Protein AF-A0A8T2IXP1-F1 (afdb_monomer)

InterPro domains:
  IPR024366 Alpha-ketoglutarate-dependent dioxygenase FTO, C-terminal [PF12934] (152-276)
  IPR024367 Alpha-ketoglutarate-dependent dioxygenase FTO, catalytic domain [PF12933] (38-78)
  IPR024367 Alpha-ketoglutarate-dependent dioxygenase FTO, catalytic domain [PF12933] (121-148)
  IPR024367 Alpha-ketoglutarate-dependent dioxygenase FTO, catalytic domain [SM01223] (24-149)
  IPR032868 Alpha-ketoglutarate-dependent dioxygenase FTO [PTHR31291] (121-276)
  IPR037151 Alpha-ketoglutarate-dependent dioxygenase AlkB-like superfamily [G3DSA:2.60.120.590] (25-81)
  IPR037151 Alpha-ketoglutarate-dependent dioxygenase AlkB-like superfamily [G3DSA:2.60.120.590] (82-121)
  IPR037151 Alpha-ketoglutarate-dependent dioxygenase AlkB-like superfamily [G3DSA:2.60.120.590] (122-153)
  IPR038413 FTO, C-terminal domain superfamily [G3DSA:1.20.58.1470] (154-277)

pLDDT: mean 79.35, std 16.88, range [26.7, 98.81]

Solvent-accessible surface area (backbone atoms only — not comparable to full-atom values): 17030 Å² total; per-residue (Å²): 130,83,82,78,69,57,96,60,53,67,58,50,53,49,51,51,51,52,50,48,64,75,47,60,94,58,76,85,86,82,85,47,91,86,37,93,89,45,80,83,78,81,75,80,89,73,58,66,71,58,54,54,52,52,52,53,51,52,52,50,41,53,77,64,64,56,54,41,60,44,84,42,76,57,99,87,42,80,44,76,48,70,29,32,33,80,47,80,60,76,81,93,79,95,54,100,86,54,58,38,34,34,43,34,36,45,48,46,54,86,83,44,97,77,78,80,78,82,87,75,88,60,33,76,85,80,93,30,51,72,84,84,83,81,65,87,58,69,44,76,51,76,49,74,34,71,68,86,46,90,79,68,37,73,69,48,52,50,51,49,51,51,63,40,48,70,39,55,39,72,39,90,88,75,74,48,77,46,66,76,65,85,49,58,70,60,50,36,50,30,49,49,44,47,45,44,51,45,61,74,41,51,48,54,52,58,74,64,48,74,61,56,62,74,76,46,65,75,60,55,63,58,51,51,54,50,50,56,55,46,54,54,43,55,50,49,54,50,51,53,53,51,54,43,60,76,35,66,90,43,61,68,66,40,50,56,48,47,70,50,43,48,64,50,52,52,50,47,51,54,50,57,52,62,77,69,110

Nearest PDB structures (foldseek):
  8it9-assembly1_A  TM=9.101E-01  e=5.754E-18  Homo sapiens
  7wcv-assembly1_A  TM=9.145E-01  e=8.075E-18  Homo sapiens
  7e8z-assembly1_A  TM=9.261E-01  e=1.993E-17  Homo sapiens
  4ie5-assembly1_A  TM=9.235E-01  e=2.109E-17  Homo sapiens
  3lfm-assembly1_A  TM=8.888E-01  e=1.503E-17  Homo sapiens

Radius of gyration: 25.1 Å; Cα contacts (8 Å, |Δi|>4): 247; chains: 1; bounding box: 60×50×65 Å

Secondary structure (DSSP, 8-state):
------TTHHHHHHHHHHHHHHHTTPPPP---TTSTT----PPP---HHHHHHHHHHHHHHHHTT--B--EEEETTEEEEPPPEEEEE-------TT---EEEEEEE-STT-S--------B-STTS-B------SS-EEEEEEE----TTSSHHHHHHHHHHHHTTEEE-TTT--EEES---HHHHHHHHHHHHHIIIIIIHHHHHTGGGGGGT-SHHHHHHHHHHHHHHHHHHHHHHHHHHHHHTTT-HHHHHHHHHHHHHHHHHHHHHHHHTT-

Structure (mmCIF, N/CA/C/O backbone):
data_AF-A0A8T2IXP1-F1
#
_entry.id   AF-A0A8T2IXP1-F1
#
loop_
_atom_site.group_PDB
_atom_site.id
_atom_site.type_symbol
_atom_site.label_atom_id
_atom_site.label_alt_id
_atom_site.label_comp_id
_atom_site.label_asym_id
_atom_site.label_entity_id
_atom_site.label_seq_id
_atom_site.pdbx_PDB_ins_code
_atom_site.Cartn_x
_atom_site.Cartn_y
_atom_site.Cartn_z
_atom_site.occupancy
_atom_site.B_iso_or_equiv
_atom_site.auth_seq_id
_atom_site.auth_comp_id
_atom_site.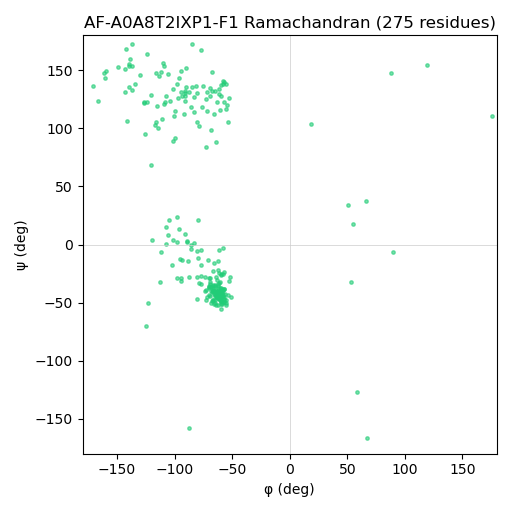auth_asym_id
_atom_site.auth_atom_id
_atom_site.pdbx_PDB_model_num
ATOM 1 N N . MET A 1 1 ? -10.984 13.789 2.009 1.00 36.44 1 MET A N 1
ATOM 2 C CA . MET A 1 1 ? -9.593 14.170 1.686 1.00 36.44 1 MET A CA 1
ATOM 3 C C . MET A 1 1 ? -9.585 15.617 1.223 1.00 36.44 1 MET A C 1
ATOM 5 O O . MET A 1 1 ? -10.083 15.898 0.141 1.00 36.44 1 MET A O 1
ATOM 9 N N . GLN A 1 2 ? -9.075 16.549 2.033 1.00 26.70 2 GLN A N 1
ATOM 10 C CA . GLN A 1 2 ? -8.612 17.824 1.481 1.00 26.70 2 GLN A CA 1
ATOM 11 C C . GLN A 1 2 ? -7.454 17.487 0.543 1.00 26.70 2 GLN A C 1
ATOM 13 O O . GLN A 1 2 ? -6.499 16.831 0.966 1.00 26.70 2 GLN A O 1
ATOM 18 N N . LYS A 1 3 ? -7.568 17.880 -0.729 1.00 37.81 3 LYS A N 1
ATOM 19 C CA . LYS A 1 3 ? -6.432 17.904 -1.648 1.00 37.81 3 LYS A CA 1
ATOM 20 C C . LYS A 1 3 ? -5.343 18.724 -0.963 1.00 37.81 3 LYS A C 1
ATOM 22 O O . LYS A 1 3 ? -5.454 19.943 -0.886 1.00 37.81 3 LYS A O 1
ATOM 27 N N . ARG A 1 4 ? -4.306 18.068 -0.448 1.00 34.62 4 ARG A N 1
ATOM 28 C CA . ARG A 1 4 ? -3.031 18.744 -0.237 1.00 34.62 4 ARG A CA 1
ATOM 29 C C . ARG A 1 4 ? -2.453 18.928 -1.632 1.00 34.62 4 ARG A C 1
ATOM 31 O O . ARG A 1 4 ? -1.736 18.060 -2.113 1.00 34.62 4 ARG A O 1
ATOM 38 N N . GLY A 1 5 ? -2.867 19.999 -2.312 1.00 35.66 5 GLY A N 1
ATOM 39 C CA . GLY A 1 5 ? -2.078 20.526 -3.417 1.00 35.66 5 GLY A CA 1
ATOM 40 C C . GLY A 1 5 ? -0.691 20.770 -2.846 1.00 35.66 5 GLY A C 1
ATOM 41 O O . GLY A 1 5 ? -0.558 21.445 -1.822 1.00 35.66 5 GLY A O 1
ATOM 42 N N . ALA A 1 6 ? 0.318 20.108 -3.404 1.00 37.94 6 ALA A N 1
ATOM 43 C CA . ALA A 1 6 ? 1.681 20.387 -3.000 1.00 37.94 6 ALA A CA 1
ATOM 44 C C . ALA A 1 6 ? 1.923 21.891 -3.243 1.00 37.94 6 ALA A C 1
ATOM 46 O O . ALA A 1 6 ? 1.487 22.391 -4.281 1.00 37.94 6 ALA A O 1
ATOM 47 N N . PRO A 1 7 ? 2.624 22.618 -2.355 1.00 41.19 7 PRO A N 1
ATOM 48 C CA . PRO A 1 7 ? 2.870 24.059 -2.505 1.00 41.19 7 PRO A CA 1
ATOM 49 C C . PRO A 1 7 ? 3.587 24.470 -3.808 1.00 41.19 7 PRO A C 1
ATOM 51 O O . PRO A 1 7 ? 3.802 25.653 -4.034 1.00 41.19 7 PRO A O 1
ATOM 54 N N . GLY A 1 8 ? 3.979 23.510 -4.654 1.00 47.38 8 GLY A N 1
ATOM 55 C CA . GLY A 1 8 ? 4.608 23.726 -5.955 1.00 47.38 8 GLY A CA 1
ATOM 56 C C . GLY A 1 8 ? 3.732 23.427 -7.178 1.00 47.38 8 GLY A C 1
ATOM 57 O O . GLY A 1 8 ? 4.237 23.566 -8.286 1.00 47.38 8 GLY A O 1
ATOM 58 N N . ASP A 1 9 ? 2.469 23.004 -7.032 1.00 53.22 9 ASP A N 1
ATOM 59 C CA . ASP A 1 9 ? 1.607 22.725 -8.200 1.00 53.22 9 ASP A CA 1
ATOM 60 C C . ASP A 1 9 ? 1.143 24.013 -8.899 1.00 53.22 9 ASP A C 1
ATOM 62 O O . ASP A 1 9 ? 1.171 24.088 -10.125 1.00 53.22 9 ASP A O 1
ATOM 66 N N . GLU A 1 10 ? 0.804 25.063 -8.145 1.00 57.22 10 GLU A N 1
ATOM 67 C CA . GLU A 1 10 ? 0.388 26.349 -8.730 1.00 57.22 10 GLU A CA 1
ATOM 68 C C . GLU A 1 10 ? 1.532 27.050 -9.476 1.00 57.22 10 GLU A C 1
ATOM 70 O O . GLU A 1 10 ? 1.319 27.622 -10.546 1.00 57.22 10 GLU A O 1
ATOM 75 N N . ASP A 1 11 ? 2.758 26.951 -8.953 1.00 60.62 11 ASP A N 1
ATOM 76 C CA . ASP A 1 11 ? 3.960 27.510 -9.580 1.00 60.62 11 ASP A CA 1
ATOM 77 C C . ASP A 1 11 ? 4.350 26.733 -10.852 1.00 60.62 11 ASP A C 1
ATOM 79 O O . ASP A 1 11 ? 4.721 27.322 -11.869 1.00 60.62 11 ASP A O 1
ATOM 83 N N . LYS A 1 12 ? 4.180 25.403 -10.851 1.00 59.78 12 LYS A N 1
ATOM 84 C CA . LYS A 1 12 ? 4.357 24.567 -12.050 1.00 59.78 12 LYS A CA 1
ATOM 85 C C . LYS A 1 12 ? 3.315 24.876 -13.122 1.00 59.78 12 LYS A C 1
ATOM 87 O O . LYS A 1 12 ? 3.671 25.004 -14.292 1.00 59.78 12 LYS A O 1
ATOM 92 N N . ASP A 1 13 ? 2.052 25.047 -12.741 1.00 65.19 13 ASP A N 1
ATOM 93 C CA . ASP A 1 13 ? 0.983 25.407 -13.675 1.00 65.19 13 ASP A CA 1
ATOM 94 C C . ASP A 1 13 ? 1.133 26.847 -14.202 1.00 65.19 13 ASP A C 1
ATOM 96 O O . ASP A 1 13 ? 0.793 27.130 -15.353 1.00 65.19 13 ASP A O 1
ATOM 100 N N . ALA A 1 14 ? 1.677 27.773 -13.407 1.00 69.88 14 ALA A N 1
ATOM 101 C CA . ALA A 1 14 ? 2.052 29.111 -13.866 1.00 69.88 14 ALA A CA 1
ATOM 102 C C . ALA A 1 14 ? 3.211 29.072 -14.877 1.00 69.88 14 ALA A C 1
ATOM 104 O O . ALA A 1 14 ? 3.090 29.648 -15.958 1.00 69.88 14 ALA A O 1
ATOM 105 N N . LYS A 1 15 ? 4.285 28.327 -14.581 1.00 66.62 15 LYS A N 1
ATOM 106 C CA . LYS A 1 15 ? 5.423 28.126 -15.499 1.00 66.62 15 LYS A CA 1
ATOM 107 C C . LYS A 1 15 ? 4.996 27.473 -16.808 1.00 66.62 15 LYS A C 1
ATOM 109 O O . LYS A 1 15 ? 5.382 27.942 -17.873 1.00 66.62 15 LYS A O 1
ATOM 114 N N . LYS A 1 16 ? 4.137 26.452 -16.741 1.00 67.56 16 LYS A N 1
ATOM 115 C CA . LYS A 1 16 ? 3.584 25.790 -17.926 1.00 67.56 16 LYS A CA 1
ATOM 116 C C . LYS A 1 16 ? 2.778 26.753 -18.797 1.00 67.56 16 LYS A C 1
ATOM 118 O O . LYS A 1 16 ? 2.947 26.747 -20.009 1.00 67.56 16 LYS A O 1
ATOM 123 N N . ARG A 1 17 ? 1.904 27.574 -18.203 1.00 70.88 17 ARG A N 1
ATOM 124 C CA . ARG A 1 17 ? 1.126 28.578 -18.952 1.00 70.88 17 ARG A CA 1
ATOM 125 C C . ARG A 1 17 ? 2.033 29.600 -19.633 1.00 70.88 17 ARG A C 1
ATOM 127 O O . ARG A 1 17 ? 1.854 29.840 -20.819 1.00 70.88 17 ARG A O 1
ATOM 134 N N . LYS A 1 18 ? 3.044 30.105 -18.921 1.00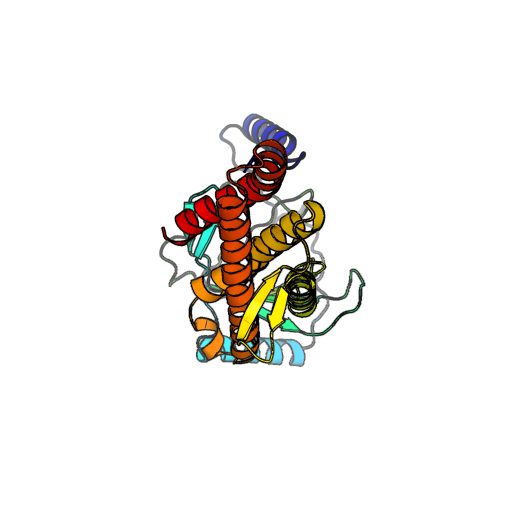 74.00 18 LYS A N 1
ATOM 135 C CA . LYS A 1 18 ? 4.028 31.041 -19.477 1.00 74.00 18 LYS A CA 1
ATOM 136 C C . LYS A 1 18 ? 4.797 30.435 -20.654 1.00 74.00 18 LYS A C 1
ATOM 138 O O . LYS A 1 18 ? 4.938 31.077 -21.683 1.00 74.00 18 LYS A O 1
ATOM 143 N N . LEU A 1 19 ? 5.231 29.179 -20.530 1.00 65.62 19 LEU A N 1
ATOM 144 C CA . LEU A 1 19 ? 5.916 28.464 -21.608 1.00 65.62 19 LEU A CA 1
ATOM 145 C C . LEU A 1 19 ? 5.008 28.288 -22.839 1.00 65.62 19 LEU A C 1
ATOM 147 O O . LEU A 1 19 ? 5.444 28.493 -23.964 1.00 65.62 19 LEU A O 1
ATOM 151 N N . LEU A 1 20 ? 3.732 27.944 -22.634 1.00 67.25 20 LEU A N 1
ATOM 152 C CA . LEU A 1 20 ? 2.756 27.818 -23.724 1.00 67.25 20 LEU A CA 1
ATOM 153 C C . LEU A 1 20 ? 2.473 29.163 -24.413 1.00 67.25 20 LEU A C 1
ATOM 155 O O . LEU A 1 20 ? 2.293 29.193 -25.626 1.00 67.25 20 LEU A O 1
ATOM 159 N N . GLU A 1 21 ? 2.463 30.265 -23.661 1.00 74.75 21 GLU A N 1
ATOM 160 C CA . GLU A 1 21 ? 2.359 31.622 -24.213 1.00 74.75 21 GLU A CA 1
ATOM 161 C C . GLU A 1 21 ? 3.611 32.016 -25.015 1.00 74.75 21 GLU A C 1
ATOM 163 O O . GLU A 1 21 ? 3.481 32.601 -26.087 1.00 74.75 21 GLU A O 1
ATOM 168 N N . GLU A 1 22 ? 4.808 31.663 -24.534 1.00 69.62 22 GLU A N 1
ATOM 169 C CA . GLU A 1 22 ? 6.088 31.940 -25.207 1.00 69.62 22 GLU A CA 1
ATOM 170 C C . GLU A 1 22 ? 6.283 31.106 -26.485 1.00 69.62 22 GLU A C 1
ATOM 172 O O . GLU A 1 22 ? 6.819 31.607 -27.473 1.00 69.62 22 GLU A O 1
ATOM 177 N N . ILE A 1 23 ? 5.827 29.849 -26.492 1.00 66.62 23 ILE A N 1
ATOM 178 C CA . ILE A 1 23 ? 5.922 28.944 -27.649 1.00 66.62 23 ILE A CA 1
ATOM 179 C C . ILE A 1 23 ? 4.833 29.248 -28.696 1.00 66.62 23 ILE A C 1
ATOM 181 O O . ILE A 1 23 ? 5.056 29.072 -29.898 1.00 66.62 23 ILE A O 1
ATOM 185 N N . GLY A 1 24 ? 3.647 29.694 -28.270 1.00 68.00 24 GLY A N 1
ATOM 186 C CA . GLY A 1 24 ? 2.501 29.904 -29.156 1.00 68.00 24 GLY A CA 1
ATOM 187 C C . GLY A 1 24 ? 2.104 28.618 -29.898 1.00 68.00 24 GLY A C 1
ATOM 188 O O . GLY A 1 24 ? 1.899 27.577 -29.281 1.00 68.00 24 GLY A O 1
ATOM 189 N N . ASN A 1 25 ? 2.016 28.682 -31.233 1.00 62.44 25 ASN A N 1
ATOM 190 C CA . ASN A 1 25 ? 1.782 27.515 -32.107 1.00 62.44 25 ASN A CA 1
ATOM 191 C C . ASN A 1 25 ? 3.088 26.846 -32.596 1.00 62.44 25 ASN A C 1
ATOM 193 O O . ASN A 1 25 ? 3.048 26.022 -33.509 1.00 62.44 25 ASN A O 1
ATOM 197 N N . GLY A 1 26 ? 4.249 27.245 -32.067 1.00 56.94 26 GLY A N 1
ATOM 198 C CA . GLY A 1 26 ? 5.544 26.668 -32.426 1.00 56.94 26 GLY A CA 1
ATOM 199 C C . GLY A 1 26 ? 5.794 25.300 -31.782 1.00 56.94 26 GLY A C 1
ATOM 200 O O . GLY A 1 26 ? 5.098 24.885 -30.858 1.00 56.94 26 GLY A O 1
ATOM 201 N N . HIS A 1 27 ? 6.826 24.599 -32.253 1.00 59.78 27 HIS A N 1
ATOM 202 C CA . HIS A 1 27 ? 7.360 23.412 -31.582 1.00 59.78 27 HIS A CA 1
ATOM 203 C C . HIS A 1 27 ? 8.561 23.800 -30.713 1.00 59.78 27 HIS A C 1
ATOM 205 O O . HIS A 1 27 ? 9.366 24.640 -31.116 1.00 59.78 27 HIS A O 1
ATOM 211 N N . LEU A 1 28 ? 8.713 23.162 -29.547 1.00 62.16 28 LEU A N 1
ATOM 212 C CA . LEU A 1 28 ? 9.968 23.235 -28.792 1.00 62.16 28 LEU A CA 1
ATOM 213 C C . LEU A 1 28 ? 11.104 22.690 -29.653 1.00 62.16 28 LEU A C 1
ATOM 215 O O . LEU A 1 28 ? 11.022 21.576 -30.176 1.00 62.16 28 LEU A O 1
ATOM 219 N N . GLN A 1 29 ? 12.166 23.478 -29.780 1.00 65.50 29 GLN A N 1
ATOM 220 C CA . GLN A 1 29 ? 13.384 23.044 -30.441 1.00 65.50 29 GLN A CA 1
ATOM 221 C C . GLN A 1 29 ? 14.069 21.985 -29.570 1.00 65.50 29 GLN A C 1
ATOM 223 O O . GLN A 1 29 ? 14.296 22.213 -28.383 1.00 65.50 29 GLN A O 1
ATOM 228 N N . TYR A 1 30 ? 14.389 20.828 -30.152 1.00 70.56 30 TYR A N 1
ATOM 229 C CA . TYR A 1 30 ? 15.190 1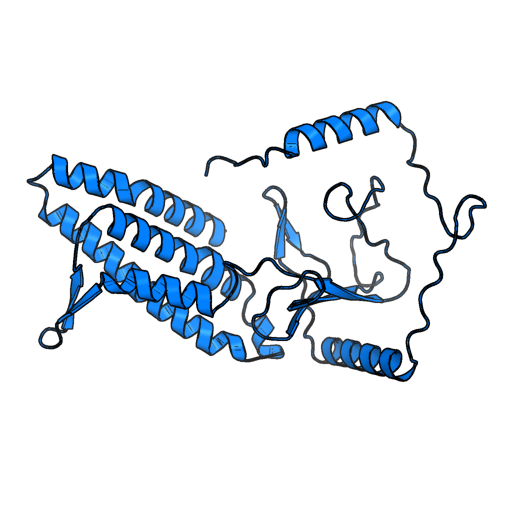9.801 -29.492 1.00 70.56 30 TYR A CA 1
ATOM 230 C C . TYR A 1 30 ? 16.601 19.794 -30.080 1.00 70.56 30 TYR A C 1
ATOM 232 O O . TYR A 1 30 ? 16.784 20.051 -31.269 1.00 70.56 30 TYR A O 1
ATOM 240 N N . PHE A 1 31 ? 17.583 19.476 -29.240 1.00 74.06 31 PHE A N 1
ATOM 241 C CA . PHE A 1 31 ? 18.975 19.293 -29.642 1.00 74.06 31 PHE A CA 1
ATOM 242 C C . PHE A 1 31 ? 19.374 17.829 -29.451 1.00 74.06 31 PHE A C 1
ATOM 244 O O . PHE A 1 31 ? 18.926 17.150 -28.526 1.00 74.06 31 PHE A O 1
ATOM 251 N N . SER A 1 32 ? 20.216 17.337 -30.341 1.00 76.81 32 SER A N 1
ATOM 252 C CA . SER A 1 32 ? 20.715 15.972 -30.421 1.00 76.81 32 SER A CA 1
ATOM 253 C C . SER A 1 32 ? 22.211 15.989 -30.718 1.00 76.81 32 SER A C 1
ATOM 255 O O . SER A 1 32 ? 22.762 17.021 -31.083 1.00 76.81 32 SER A O 1
ATOM 257 N N . SER A 1 33 ? 22.870 14.832 -30.674 1.00 75.94 33 SER A N 1
ATOM 258 C CA . SER A 1 33 ? 24.286 14.714 -31.058 1.00 75.94 33 SER A CA 1
ATOM 259 C C . SER A 1 33 ? 24.597 15.083 -32.516 1.00 75.94 33 SER A C 1
ATOM 261 O O . SER A 1 33 ? 25.760 15.081 -32.906 1.00 75.94 33 SER A O 1
ATOM 263 N N . LYS A 1 34 ? 23.581 15.381 -33.335 1.00 78.19 34 LYS A N 1
ATOM 264 C CA . LYS A 1 34 ? 23.741 15.890 -34.704 1.00 78.19 34 LYS A CA 1
ATOM 265 C C . LYS A 1 34 ? 23.838 17.415 -34.772 1.00 78.19 34 LYS A C 1
ATOM 267 O O . LYS A 1 34 ? 24.195 17.935 -35.823 1.00 78.19 34 LYS A O 1
ATOM 272 N N . ASP A 1 35 ? 23.493 18.113 -33.696 1.00 81.06 35 ASP A N 1
ATOM 273 C CA . ASP A 1 35 ? 23.465 19.568 -33.643 1.00 81.06 35 ASP A CA 1
ATOM 274 C C . ASP A 1 35 ? 24.820 20.102 -33.164 1.00 81.06 35 ASP A C 1
ATOM 276 O O . ASP A 1 35 ? 25.358 19.634 -32.163 1.00 81.06 35 ASP A O 1
ATOM 280 N N . GLU A 1 36 ? 25.374 21.102 -33.856 1.00 77.56 36 GLU A N 1
ATOM 281 C CA . GLU A 1 36 ? 26.709 21.657 -33.556 1.00 77.56 36 GLU A CA 1
ATOM 282 C C . GLU A 1 36 ? 26.826 22.231 -32.134 1.00 77.56 36 GLU A C 1
ATOM 284 O O . GLU A 1 36 ? 27.913 22.282 -31.563 1.00 77.56 36 GLU A O 1
ATOM 289 N N . SER A 1 37 ? 25.702 22.648 -31.548 1.00 77.81 37 SER A N 1
ATOM 290 C CA . SER A 1 37 ? 25.616 23.157 -30.178 1.00 77.81 37 SER A CA 1
ATOM 291 C C . SER A 1 37 ? 25.571 22.059 -29.106 1.00 77.81 37 SER A C 1
ATOM 293 O O . SER A 1 37 ? 25.588 22.379 -27.915 1.00 77.81 37 SER A O 1
ATOM 295 N N . PHE A 1 38 ? 25.499 20.779 -29.488 1.00 76.69 38 PHE A N 1
ATOM 296 C CA . PHE A 1 38 ? 25.395 19.662 -28.555 1.00 76.69 38 PHE A CA 1
ATOM 297 C C . PHE A 1 38 ? 26.775 19.112 -28.180 1.00 76.69 38 PHE A C 1
ATOM 299 O O . PHE A 1 38 ? 27.467 18.487 -28.982 1.00 76.69 38 PHE A O 1
ATOM 306 N N . TYR A 1 39 ? 27.165 19.293 -26.918 1.00 75.75 39 TYR A N 1
ATOM 307 C CA . TYR A 1 39 ? 28.391 18.710 -26.375 1.00 75.75 39 TYR A CA 1
ATOM 308 C C . TYR A 1 39 ? 28.140 17.279 -25.882 1.00 75.75 39 TYR A C 1
ATOM 310 O O . TYR A 1 39 ? 27.361 17.055 -24.954 1.00 75.75 39 TYR A O 1
ATOM 318 N N . GLU A 1 40 ? 28.821 16.299 -26.479 1.00 63.22 40 GLU A N 1
ATOM 319 C CA . GLU A 1 40 ? 28.701 14.892 -26.093 1.00 63.22 40 GLU A CA 1
ATOM 320 C C . GLU A 1 40 ? 29.369 14.627 -24.732 1.00 63.22 40 GLU A C 1
ATOM 322 O O . GLU A 1 40 ? 30.586 14.731 -24.562 1.00 63.22 40 GLU A O 1
ATOM 327 N N . LEU A 1 41 ? 28.565 14.254 -23.735 1.00 57.81 41 LEU A N 1
ATOM 328 C CA . LEU A 1 41 ? 29.061 13.706 -22.476 1.00 57.81 41 LEU A CA 1
ATOM 329 C C . LEU A 1 41 ? 29.430 12.235 -22.702 1.00 57.81 41 LEU A C 1
ATOM 331 O O . LEU A 1 41 ? 28.560 11.367 -22.743 1.00 57.81 41 LEU A O 1
ATOM 335 N N . ASN A 1 42 ? 30.727 11.958 -22.849 1.00 52.53 42 ASN A N 1
ATOM 336 C CA . ASN A 1 42 ? 31.242 10.601 -23.030 1.00 52.53 42 ASN A CA 1
ATOM 337 C C . ASN A 1 42 ? 30.791 9.670 -21.891 1.00 52.53 42 ASN A C 1
ATOM 339 O O . ASN A 1 42 ? 31.177 9.838 -20.729 1.00 52.53 42 ASN A O 1
ATOM 343 N N . ALA A 1 43 ? 30.003 8.650 -22.233 1.00 56.28 43 ALA A N 1
ATOM 344 C CA . ALA A 1 43 ? 29.659 7.577 -21.313 1.00 56.28 43 ALA A CA 1
ATOM 345 C C . ALA A 1 43 ? 30.924 6.780 -20.954 1.00 56.28 43 ALA A C 1
ATOM 347 O O . ALA A 1 43 ? 31.707 6.388 -21.821 1.00 56.28 43 ALA A O 1
ATOM 348 N N . LYS A 1 44 ? 31.135 6.527 -19.659 1.00 63.91 44 LYS A N 1
ATOM 349 C CA . LYS A 1 44 ? 32.231 5.671 -19.184 1.00 63.91 44 LYS A CA 1
ATOM 350 C C . LYS A 1 44 ? 32.083 4.269 -19.789 1.00 63.91 44 LYS A C 1
ATOM 352 O O . LYS A 1 44 ? 30.982 3.727 -19.810 1.00 63.91 44 LYS A O 1
ATOM 357 N N . HIS A 1 45 ? 33.191 3.682 -20.243 1.00 78.38 45 HIS A N 1
ATOM 358 C CA . HIS A 1 45 ? 33.213 2.330 -20.804 1.00 78.38 45 HIS A CA 1
ATOM 359 C C . HIS A 1 45 ? 32.742 1.309 -19.756 1.00 78.38 45 HIS A C 1
ATOM 361 O O . HIS A 1 45 ? 33.373 1.147 -18.709 1.00 78.38 45 HIS A O 1
ATOM 367 N N . ILE A 1 46 ? 31.615 0.647 -20.020 1.00 81.00 46 ILE A N 1
ATOM 368 C CA . ILE A 1 46 ? 31.091 -0.430 -19.177 1.00 81.00 46 ILE A CA 1
ATOM 369 C C . ILE A 1 46 ? 31.732 -1.745 -19.648 1.00 81.00 46 ILE A C 1
ATOM 371 O O . ILE A 1 46 ? 31.720 -2.021 -20.847 1.00 81.00 46 ILE A O 1
ATOM 375 N N . PRO A 1 47 ? 32.271 -2.579 -18.740 1.00 88.88 47 PRO A N 1
ATOM 376 C CA . PRO A 1 47 ? 32.863 -3.859 -19.113 1.00 88.88 47 PRO A CA 1
ATOM 377 C C . PRO A 1 47 ? 31.887 -4.795 -19.847 1.00 88.88 47 PRO A C 1
ATOM 379 O O . PRO A 1 47 ? 30.736 -4.966 -19.438 1.00 88.88 47 PRO A O 1
ATOM 382 N N . GLU A 1 48 ? 32.372 -5.467 -20.893 1.00 88.44 48 GLU A N 1
ATOM 383 C CA . GLU A 1 48 ? 31.575 -6.357 -21.756 1.00 88.44 48 GLU A CA 1
ATOM 384 C C . GLU A 1 48 ? 30.880 -7.489 -20.979 1.00 88.44 48 GLU A C 1
ATOM 386 O O . GLU A 1 48 ? 29.721 -7.824 -21.222 1.00 88.44 48 GLU A O 1
ATOM 391 N N . ASN A 1 49 ? 31.550 -8.051 -19.972 1.00 89.50 49 ASN A N 1
ATOM 392 C CA . ASN A 1 49 ? 30.968 -9.093 -19.125 1.00 89.50 49 ASN A CA 1
ATOM 393 C C . ASN A 1 49 ? 29.736 -8.597 -18.344 1.00 89.50 49 ASN A C 1
ATOM 395 O O . ASN A 1 49 ? 28.784 -9.356 -18.152 1.00 89.50 49 ASN A O 1
ATOM 399 N N . VAL A 1 50 ? 29.736 -7.332 -17.910 1.00 86.31 50 VAL A N 1
ATOM 400 C CA . VAL A 1 50 ? 28.598 -6.707 -17.220 1.00 86.31 50 VAL A CA 1
ATOM 401 C C . VAL A 1 50 ? 27.451 -6.492 -18.202 1.00 86.31 50 VAL A C 1
ATOM 403 O O . VAL A 1 50 ? 26.313 -6.840 -17.882 1.00 86.31 50 VAL A O 1
ATOM 406 N N . HIS A 1 51 ? 27.747 -6.011 -19.414 1.00 85.81 51 HIS A N 1
ATOM 407 C CA . HIS A 1 51 ? 26.760 -5.876 -20.488 1.00 85.81 51 HIS A CA 1
ATOM 408 C C . HIS A 1 51 ? 26.058 -7.202 -20.799 1.00 85.81 51 HIS A C 1
ATOM 410 O O . HIS A 1 51 ? 24.827 -7.278 -20.749 1.00 85.81 51 HIS A O 1
ATOM 416 N N . GLN A 1 52 ? 26.827 -8.263 -21.046 1.00 88.88 52 GLN A N 1
ATOM 417 C CA . GLN A 1 52 ? 26.284 -9.582 -21.375 1.00 88.88 52 GLN A CA 1
ATOM 418 C C . GLN A 1 52 ? 25.479 -10.184 -20.221 1.00 88.88 52 GLN A C 1
ATOM 420 O O . GLN A 1 52 ? 24.424 -10.782 -20.442 1.00 88.88 52 GLN A O 1
ATOM 425 N N . SER A 1 53 ? 25.958 -10.032 -18.984 1.00 89.25 53 SER A N 1
ATOM 426 C CA . SER A 1 53 ? 25.257 -10.526 -17.796 1.00 89.25 53 SER A CA 1
ATOM 427 C C . SER A 1 53 ? 23.900 -9.838 -17.617 1.00 89.25 53 SER A C 1
ATOM 429 O O . SER A 1 53 ? 22.879 -10.510 -17.449 1.00 89.25 53 SER A O 1
ATOM 431 N N . ALA A 1 54 ? 23.858 -8.508 -17.745 1.00 86.44 54 ALA A N 1
ATOM 432 C CA . ALA A 1 54 ? 22.623 -7.737 -17.636 1.00 86.44 54 ALA A CA 1
ATOM 433 C C . ALA A 1 54 ? 21.612 -8.101 -18.737 1.00 86.44 54 ALA A C 1
ATOM 435 O O . ALA A 1 54 ? 20.442 -8.342 -18.442 1.00 86.44 54 ALA A O 1
ATOM 436 N N . GLN A 1 55 ? 22.058 -8.215 -19.993 1.00 89.19 55 GLN A N 1
ATOM 437 C CA . GLN A 1 55 ? 21.197 -8.621 -21.112 1.00 89.19 55 GLN A CA 1
ATOM 438 C C . GLN A 1 55 ? 20.589 -10.013 -20.899 1.00 89.19 55 GLN A C 1
ATOM 440 O O . GLN A 1 55 ? 19.383 -10.192 -21.068 1.00 89.19 55 GLN A O 1
ATOM 445 N N . LYS A 1 56 ? 21.397 -10.989 -20.461 1.00 91.44 56 LYS A N 1
ATOM 446 C CA . LYS A 1 56 ? 20.914 -12.340 -20.135 1.00 91.44 56 LYS A CA 1
ATOM 447 C C . LYS A 1 56 ? 19.883 -12.320 -19.007 1.00 91.44 56 LYS A C 1
ATOM 449 O O . LYS A 1 56 ? 18.882 -13.030 -19.089 1.00 91.44 56 LYS A O 1
ATOM 454 N N . ALA A 1 57 ? 20.093 -11.499 -17.978 1.00 87.38 57 ALA A N 1
ATOM 455 C CA . ALA A 1 57 ? 19.138 -11.350 -16.885 1.00 87.38 57 ALA A CA 1
ATOM 456 C C . ALA A 1 57 ? 17.798 -10.761 -17.364 1.00 87.38 57 ALA A C 1
ATOM 458 O O . ALA A 1 57 ? 16.748 -11.296 -17.009 1.00 87.38 57 ALA A O 1
ATOM 459 N N . PHE A 1 58 ? 17.818 -9.721 -18.208 1.00 89.19 58 PHE A N 1
ATOM 460 C CA . PHE A 1 58 ? 16.596 -9.146 -18.785 1.00 89.19 58 PHE A CA 1
ATOM 461 C C . PHE A 1 58 ? 15.811 -10.158 -19.617 1.00 89.19 58 PHE A C 1
ATOM 463 O O . PHE A 1 58 ? 14.608 -10.313 -19.411 1.00 89.19 58 PHE A O 1
ATOM 470 N N . LEU A 1 59 ? 16.491 -10.887 -20.506 1.00 90.94 59 LEU A N 1
ATOM 471 C CA . LEU A 1 59 ? 15.855 -11.920 -21.324 1.00 90.94 59 LEU A CA 1
ATOM 472 C C . LEU A 1 59 ? 15.274 -13.040 -20.462 1.00 90.94 59 LEU A C 1
ATOM 474 O O . LEU A 1 59 ? 14.157 -13.482 -20.708 1.00 90.94 59 LEU A O 1
ATOM 478 N N . SER A 1 60 ? 15.983 -13.460 -19.413 1.00 89.62 60 SER A N 1
ATOM 479 C CA . SER A 1 60 ? 15.461 -14.454 -18.475 1.00 89.62 60 SER A CA 1
ATOM 480 C C . SER A 1 60 ? 14.172 -13.972 -17.801 1.00 89.62 60 SER A C 1
ATOM 482 O O . SER A 1 60 ? 13.172 -14.687 -17.824 1.00 89.62 60 SER A O 1
ATOM 484 N N . LEU A 1 61 ? 14.143 -12.743 -17.270 1.00 86.81 61 LEU A N 1
ATOM 485 C CA . LEU A 1 61 ? 12.933 -12.164 -16.665 1.00 86.81 61 LEU A CA 1
ATOM 486 C C . LEU A 1 61 ? 11.770 -12.079 -17.661 1.00 86.81 61 LEU A C 1
ATOM 488 O O . LEU A 1 61 ? 10.627 -12.366 -17.302 1.00 86.81 61 LEU A O 1
ATOM 492 N N . PHE A 1 62 ? 12.060 -11.712 -18.909 1.00 88.00 62 PHE A N 1
ATOM 493 C CA . PHE A 1 62 ? 11.073 -11.653 -19.980 1.00 88.00 62 PHE A CA 1
ATOM 494 C C . PHE A 1 62 ? 10.507 -13.036 -20.320 1.00 88.00 62 PHE A C 1
ATOM 496 O O . PHE A 1 62 ? 9.292 -13.218 -20.291 1.00 88.00 62 PHE A O 1
ATOM 503 N N . HIS A 1 63 ? 11.364 -14.035 -20.549 1.00 89.62 63 HIS A N 1
ATOM 504 C CA . HIS A 1 63 ? 10.941 -15.398 -20.886 1.00 89.62 63 HIS A CA 1
ATOM 505 C C . HIS A 1 63 ? 10.148 -16.083 -19.766 1.00 89.62 63 HIS A C 1
ATOM 507 O O . HIS A 1 63 ? 9.253 -16.873 -20.052 1.00 89.62 63 HIS A O 1
ATOM 513 N N . HIS A 1 64 ? 10.422 -15.752 -18.501 1.00 87.62 64 HIS A N 1
ATOM 514 C CA . HIS A 1 64 ? 9.645 -16.247 -17.359 1.00 87.62 64 HIS A CA 1
ATOM 515 C C . HIS A 1 64 ? 8.361 -15.435 -17.096 1.00 87.62 64 HIS A C 1
ATOM 517 O O . HIS A 1 64 ? 7.617 -15.740 -16.164 1.00 87.62 64 HIS A O 1
ATOM 523 N N . GLY A 1 65 ? 8.069 -14.410 -17.907 1.00 85.81 65 GLY A N 1
ATOM 524 C CA . GLY A 1 65 ? 6.851 -13.609 -17.793 1.00 85.81 65 GLY A CA 1
ATOM 525 C C . GLY A 1 65 ? 6.778 -12.791 -16.502 1.00 85.81 65 GLY A C 1
ATOM 526 O O . GLY A 1 65 ? 5.700 -12.673 -15.918 1.00 85.81 65 GLY A O 1
ATOM 527 N N . CYS A 1 66 ? 7.919 -12.264 -16.045 1.00 85.94 66 CYS A N 1
ATOM 528 C CA . CYS A 1 66 ? 8.042 -11.485 -14.808 1.00 85.94 66 CYS A CA 1
ATOM 529 C C . CYS A 1 66 ? 7.824 -9.971 -14.980 1.00 85.94 66 CYS A C 1
ATOM 531 O O . CYS A 1 66 ? 7.954 -9.234 -14.007 1.00 85.94 66 CYS A O 1
ATOM 533 N N . LEU A 1 67 ? 7.506 -9.502 -16.190 1.00 84.06 67 LEU A N 1
ATOM 534 C CA . LEU A 1 67 ? 7.264 -8.091 -16.515 1.00 84.06 67 LEU A CA 1
ATOM 535 C C . LEU A 1 67 ? 5.767 -7.881 -16.759 1.00 84.06 67 LEU A C 1
ATOM 537 O O . LEU A 1 67 ? 5.169 -8.596 -17.563 1.00 84.06 67 LEU A O 1
ATOM 541 N N . PHE A 1 68 ? 5.160 -6.904 -16.083 1.00 82.81 68 PHE A N 1
ATOM 542 C CA . PHE A 1 68 ? 3.710 -6.690 -16.100 1.00 82.81 68 PHE A CA 1
ATOM 543 C C . PHE A 1 68 ? 3.370 -5.236 -16.404 1.00 82.81 68 PHE A C 1
ATOM 545 O O . PHE A 1 68 ? 4.072 -4.331 -15.966 1.00 82.81 68 PHE A O 1
ATOM 552 N N . ARG A 1 69 ? 2.265 -4.997 -17.115 1.00 80.56 69 ARG A N 1
ATOM 553 C CA . ARG A 1 69 ? 1.675 -3.655 -17.193 1.00 80.56 69 ARG A CA 1
ATOM 554 C C . ARG A 1 69 ? 1.030 -3.332 -15.847 1.00 80.56 69 ARG A C 1
ATOM 556 O O . ARG A 1 69 ? 0.312 -4.164 -15.290 1.00 80.56 69 ARG A O 1
ATOM 563 N N . ASP A 1 70 ? 1.314 -2.156 -15.306 1.00 80.75 70 ASP A N 1
ATOM 564 C CA . ASP A 1 70 ? 0.723 -1.697 -14.052 1.00 80.75 70 ASP A CA 1
ATOM 565 C C . ASP A 1 70 ? -0.556 -0.926 -14.334 1.00 80.75 70 ASP A C 1
ATOM 567 O O . ASP A 1 70 ? -0.566 0.008 -15.134 1.00 80.75 70 ASP A O 1
ATOM 571 N N . LEU A 1 71 ? -1.633 -1.279 -13.637 1.00 77.25 71 LEU A N 1
ATOM 572 C CA . LEU A 1 71 ? -2.844 -0.473 -13.631 1.00 77.25 71 LEU A CA 1
ATOM 573 C C . LEU A 1 71 ? -2.647 0.680 -12.642 1.00 77.25 71 LEU A C 1
ATOM 575 O O . LEU A 1 71 ? -2.650 0.485 -11.427 1.00 77.25 71 LEU A O 1
ATOM 579 N N . VAL A 1 72 ? -2.441 1.881 -13.174 1.00 79.94 72 VAL A N 1
ATOM 580 C CA . VAL A 1 72 ? -2.133 3.095 -12.413 1.00 79.94 72 VAL A CA 1
ATOM 581 C C . VAL A 1 72 ? -3.295 4.080 -12.449 1.00 79.94 72 VAL A C 1
ATOM 583 O O . VAL A 1 72 ? -4.116 4.077 -13.367 1.00 79.94 72 VAL A O 1
ATOM 586 N N . ARG A 1 73 ? -3.357 4.964 -11.450 1.00 74.50 73 ARG A N 1
ATOM 587 C CA . ARG A 1 73 ? -4.310 6.077 -11.416 1.00 74.50 73 ARG A CA 1
ATOM 588 C C . ARG A 1 73 ? -3.573 7.393 -11.631 1.00 74.50 73 ARG A C 1
ATOM 590 O O . ARG A 1 73 ? -2.714 7.758 -10.835 1.00 74.50 73 ARG A O 1
ATOM 597 N N . LEU A 1 74 ? -3.938 8.132 -12.675 1.00 69.06 74 LEU A N 1
ATOM 598 C CA . LEU A 1 74 ? -3.394 9.461 -12.959 1.00 69.06 74 LEU A CA 1
ATOM 599 C C . LEU A 1 74 ? -4.541 10.459 -13.114 1.00 69.06 74 LEU A C 1
ATOM 601 O O . LEU A 1 74 ? -5.434 10.281 -13.936 1.00 69.06 74 LEU A O 1
ATOM 605 N N . LYS A 1 75 ? -4.535 11.508 -12.280 1.00 66.19 75 LYS A N 1
ATOM 606 C CA . LYS A 1 75 ? -5.582 12.551 -12.237 1.00 66.19 75 LYS A CA 1
ATOM 607 C C . LYS A 1 75 ? -7.020 12.002 -12.132 1.00 66.19 75 LYS A C 1
ATOM 609 O O . LYS A 1 75 ? -7.947 12.601 -12.663 1.00 66.19 75 LYS A O 1
ATOM 614 N N . GLY A 1 76 ? -7.200 10.876 -11.437 1.00 68.25 76 GLY A N 1
ATOM 615 C CA . GLY A 1 76 ? -8.503 10.223 -11.247 1.00 68.25 76 GLY A CA 1
ATOM 616 C C . GLY A 1 76 ? -8.882 9.199 -12.322 1.00 68.25 76 GLY A C 1
ATOM 617 O O . GLY A 1 76 ? -9.863 8.488 -12.138 1.00 68.25 76 GLY A O 1
ATOM 618 N N . TYR A 1 77 ? -8.095 9.062 -13.392 1.00 66.19 77 TYR A N 1
ATOM 619 C CA . TYR A 1 77 ? -8.330 8.084 -14.456 1.00 66.19 77 TYR A CA 1
ATOM 620 C C . TYR A 1 77 ? -7.469 6.837 -14.261 1.00 66.19 77 TYR A C 1
ATOM 622 O O . TYR A 1 77 ? -6.290 6.945 -13.918 1.00 66.19 77 TYR A O 1
ATOM 630 N N . LYS A 1 78 ? -8.057 5.658 -14.493 1.00 68.69 78 LYS A N 1
ATOM 631 C CA . LYS A 1 78 ? -7.343 4.374 -14.533 1.00 68.69 78 LYS A CA 1
ATOM 632 C C . LYS A 1 78 ? -6.682 4.203 -15.899 1.00 68.69 78 LYS A C 1
ATOM 634 O O . LYS A 1 78 ? -7.344 4.393 -16.915 1.00 68.69 78 LYS A O 1
ATOM 639 N N . MET A 1 79 ? -5.400 3.858 -15.918 1.00 68.19 79 MET A N 1
ATOM 640 C CA . MET A 1 79 ? -4.625 3.649 -17.144 1.00 68.19 79 MET A CA 1
ATOM 641 C C . MET A 1 79 ? -3.646 2.490 -16.963 1.00 68.19 79 MET A C 1
ATOM 643 O O . MET A 1 79 ? -3.166 2.261 -15.856 1.00 68.19 79 MET A O 1
ATOM 647 N N . GLU A 1 80 ? -3.316 1.786 -18.042 1.00 70.50 80 GLU A N 1
ATOM 648 C CA . GLU A 1 80 ? -2.260 0.771 -18.032 1.00 70.50 80 GLU A CA 1
ATOM 649 C C . GLU A 1 80 ? -0.903 1.385 -18.392 1.00 70.50 80 GLU A C 1
ATOM 651 O O . GLU A 1 80 ? -0.788 2.187 -19.321 1.00 70.50 80 GLU A O 1
ATOM 656 N N . SER A 1 81 ? 0.136 1.013 -17.646 1.00 72.12 81 SER A N 1
ATOM 657 C CA . SER A 1 81 ? 1.516 1.409 -17.912 1.00 72.12 81 SER A CA 1
ATOM 658 C C . SER A 1 81 ? 2.197 0.482 -18.931 1.00 72.12 81 SER A C 1
ATOM 660 O O . SER A 1 81 ? 1.676 -0.562 -19.327 1.00 72.12 81 SER A O 1
ATOM 662 N N . LYS A 1 82 ? 3.412 0.860 -19.345 1.00 66.75 82 LYS A N 1
ATOM 663 C CA . LYS A 1 82 ? 4.324 -0.026 -20.086 1.00 66.75 82 LYS A CA 1
ATOM 664 C C . LYS A 1 82 ? 4.787 -1.172 -19.166 1.00 66.75 82 LYS A C 1
ATOM 666 O O . LYS A 1 82 ? 4.936 -0.926 -17.969 1.00 66.75 82 LYS A O 1
ATOM 671 N N . PRO A 1 83 ? 5.061 -2.383 -19.690 1.00 66.69 83 PRO A N 1
ATOM 672 C CA . PRO A 1 83 ? 5.515 -3.499 -18.867 1.00 66.69 83 PRO A CA 1
ATOM 673 C C . PRO A 1 83 ? 6.736 -3.156 -18.006 1.00 66.69 83 PRO A C 1
ATOM 675 O O . PRO A 1 83 ? 7.773 -2.721 -18.515 1.00 66.69 83 PRO A O 1
ATOM 678 N N . SER A 1 84 ? 6.620 -3.382 -16.700 1.00 66.50 84 SER A N 1
ATOM 679 C CA . SER A 1 84 ? 7.680 -3.143 -15.731 1.00 66.50 84 SER A CA 1
ATOM 680 C C . SER A 1 84 ? 7.763 -4.262 -14.684 1.00 66.50 84 SER A C 1
ATOM 682 O O . SER A 1 84 ? 6.833 -5.053 -14.505 1.00 66.50 84 SER A O 1
ATOM 684 N N . ALA A 1 85 ? 8.912 -4.375 -14.025 1.00 62.12 85 ALA A N 1
ATOM 685 C CA . ALA A 1 85 ? 9.115 -5.215 -12.854 1.00 62.12 85 ALA A CA 1
ATOM 686 C C . ALA A 1 85 ? 9.978 -4.470 -11.839 1.00 62.12 85 ALA A C 1
ATOM 688 O O . ALA A 1 85 ? 11.007 -3.889 -12.190 1.00 62.12 85 ALA A O 1
ATO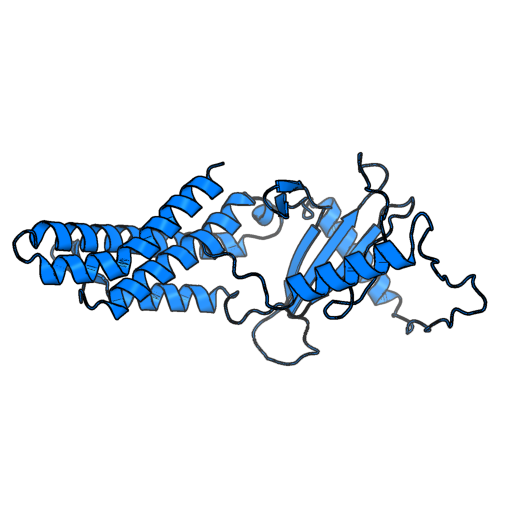M 689 N N . LEU A 1 86 ? 9.583 -4.524 -10.570 1.00 58.12 86 LEU A N 1
ATOM 690 C CA . LEU A 1 86 ? 10.390 -4.010 -9.473 1.00 58.12 86 LEU A CA 1
ATOM 691 C C . LEU A 1 86 ? 11.243 -5.144 -8.897 1.00 58.12 86 LEU A C 1
ATOM 693 O O . LEU A 1 86 ? 10.721 -6.199 -8.535 1.00 58.12 86 LEU A O 1
ATOM 697 N N . LYS A 1 87 ? 12.551 -4.915 -8.793 1.00 53.38 87 LYS A N 1
ATOM 698 C CA . LYS A 1 87 ? 13.488 -5.790 -8.092 1.00 53.38 87 LYS A CA 1
ATOM 699 C C . LYS A 1 87 ? 14.050 -5.027 -6.892 1.00 53.38 87 LYS A C 1
ATOM 701 O O . LYS A 1 87 ? 14.643 -3.963 -7.055 1.00 53.38 87 LYS A O 1
ATOM 706 N N . ASP A 1 88 ? 13.819 -5.555 -5.697 1.00 49.84 88 ASP A N 1
ATOM 707 C CA . ASP A 1 88 ? 14.358 -5.029 -4.441 1.00 49.84 88 ASP A CA 1
ATOM 708 C C . ASP A 1 88 ? 15.700 -5.726 -4.155 1.00 49.84 88 ASP A C 1
ATOM 710 O O . ASP A 1 88 ? 15.766 -6.960 -4.128 1.00 49.84 88 ASP A O 1
ATOM 714 N N . GLU A 1 89 ? 16.778 -4.955 -3.993 1.00 45.19 89 GLU A N 1
ATOM 715 C CA . GLU A 1 89 ? 18.082 -5.473 -3.576 1.00 45.19 89 GLU A CA 1
ATOM 716 C C . GLU A 1 89 ? 18.598 -4.714 -2.336 1.00 45.19 89 GLU A C 1
ATOM 718 O O . GLU A 1 89 ? 19.321 -3.731 -2.437 1.00 45.19 89 GLU A O 1
ATOM 723 N N . LYS A 1 90 ? 18.322 -5.317 -1.167 1.00 43.94 90 LYS A N 1
ATOM 724 C CA . LYS A 1 90 ? 19.024 -5.247 0.139 1.00 43.94 90 LYS A CA 1
ATOM 725 C C . LYS A 1 90 ? 18.668 -4.156 1.172 1.00 43.94 90 LYS A C 1
ATOM 727 O O . LYS A 1 90 ? 18.322 -3.020 0.894 1.00 43.94 90 LYS A O 1
ATOM 732 N N . LYS A 1 91 ? 18.827 -4.632 2.423 1.00 44.38 91 LYS A N 1
ATOM 733 C CA . LYS A 1 91 ? 18.549 -4.074 3.759 1.00 44.38 91 LYS A CA 1
ATOM 734 C C . LYS A 1 91 ? 19.217 -2.724 4.051 1.00 44.38 91 LYS A C 1
ATOM 736 O O . LYS A 1 91 ? 20.414 -2.589 3.824 1.00 44.38 91 LYS A O 1
ATOM 741 N N . ASP A 1 92 ? 18.427 -1.847 4.682 1.00 42.47 92 ASP A N 1
ATOM 742 C CA . ASP A 1 92 ? 18.773 -0.782 5.641 1.00 42.47 92 ASP A CA 1
ATOM 743 C C . ASP A 1 92 ? 20.250 -0.341 5.660 1.00 42.47 92 ASP A C 1
ATOM 745 O O . ASP A 1 92 ? 21.051 -1.026 6.286 1.00 42.47 92 ASP A O 1
ATOM 749 N N . ILE A 1 93 ? 20.576 0.819 5.062 1.00 35.56 93 ILE A N 1
ATOM 750 C CA . ILE A 1 93 ? 21.572 1.828 5.508 1.00 35.56 93 ILE A CA 1
ATOM 751 C C . ILE A 1 93 ? 21.423 3.095 4.628 1.00 35.56 93 ILE A C 1
ATOM 753 O O . ILE A 1 93 ? 21.273 3.014 3.413 1.00 35.56 93 ILE A O 1
ATOM 757 N N . CYS A 1 94 ? 21.455 4.271 5.261 1.00 38.53 94 CYS A N 1
ATOM 758 C CA . CYS A 1 94 ? 21.227 5.596 4.674 1.00 38.53 94 CYS A CA 1
ATOM 759 C C . CYS A 1 94 ? 22.497 6.175 4.010 1.00 38.53 94 CYS A C 1
ATOM 761 O O . CYS A 1 94 ? 23.461 6.486 4.708 1.00 38.53 94 CYS A O 1
ATOM 763 N N . CYS A 1 95 ? 22.497 6.342 2.681 1.00 36.56 95 CYS A N 1
ATOM 764 C CA . CYS A 1 95 ? 23.395 7.232 1.926 1.00 36.56 95 CYS A CA 1
ATOM 765 C C . CYS A 1 95 ? 22.782 7.528 0.540 1.00 36.56 95 CYS A C 1
ATOM 767 O O . CYS A 1 95 ? 22.185 6.634 -0.057 1.00 36.56 95 CYS A O 1
ATOM 769 N N . MET A 1 96 ? 22.939 8.752 0.016 1.00 42.53 96 MET A N 1
ATOM 770 C CA . MET A 1 96 ? 22.369 9.196 -1.274 1.00 42.53 96 MET A CA 1
ATOM 771 C C . MET A 1 96 ? 22.869 8.418 -2.511 1.00 42.53 96 MET A C 1
ATOM 773 O O . MET A 1 96 ? 22.217 8.483 -3.548 1.00 42.53 96 MET A O 1
ATOM 777 N N . ASP A 1 97 ? 23.949 7.639 -2.397 1.00 48.56 97 ASP A N 1
ATOM 778 C CA . ASP A 1 97 ? 24.511 6.830 -3.494 1.00 48.56 97 ASP A CA 1
ATOM 779 C C . ASP A 1 97 ? 24.141 5.331 -3.424 1.00 48.56 97 ASP A C 1
ATOM 781 O O . ASP A 1 97 ? 24.615 4.525 -4.228 1.00 48.56 97 ASP A O 1
ATOM 785 N N . LEU A 1 98 ? 23.302 4.921 -2.464 1.00 61.75 98 LEU A N 1
ATOM 786 C CA . LEU A 1 98 ? 22.904 3.522 -2.273 1.00 61.75 98 LEU A CA 1
ATOM 787 C C . LEU A 1 98 ? 21.508 3.271 -2.844 1.00 61.75 98 LEU A C 1
ATOM 789 O O . LEU A 1 98 ? 20.498 3.388 -2.150 1.00 61.75 98 LEU A O 1
ATOM 793 N N . TYR A 1 99 ? 21.451 2.904 -4.123 1.00 70.75 99 TYR A N 1
ATOM 794 C CA . TYR A 1 99 ? 20.215 2.442 -4.749 1.00 70.75 99 TYR A CA 1
ATOM 795 C C . TYR A 1 99 ? 19.646 1.231 -3.995 1.00 70.75 99 TYR A C 1
ATOM 797 O O . TYR A 1 99 ? 20.326 0.215 -3.870 1.00 70.75 99 TYR A O 1
ATOM 805 N N . ASN A 1 100 ? 18.404 1.337 -3.516 1.00 70.00 100 ASN A N 1
ATOM 806 C CA . ASN A 1 100 ? 17.722 0.282 -2.755 1.00 70.00 100 ASN A CA 1
ATOM 807 C C . ASN A 1 100 ? 16.698 -0.492 -3.599 1.00 70.00 100 ASN A C 1
ATOM 809 O O . ASN A 1 100 ? 16.328 -1.609 -3.253 1.00 70.00 100 ASN A O 1
ATOM 813 N N . VAL A 1 101 ? 16.269 0.063 -4.738 1.00 75.06 101 VAL A N 1
ATOM 814 C CA . VAL A 1 101 ? 15.371 -0.621 -5.674 1.00 75.06 101 VAL A CA 1
ATOM 815 C C . VAL A 1 101 ? 15.763 -0.373 -7.124 1.00 75.06 101 VAL A C 1
ATOM 817 O O . VAL A 1 101 ? 16.332 0.661 -7.490 1.00 75.06 101 VAL A O 1
ATOM 820 N N . GLN A 1 102 ? 15.394 -1.326 -7.972 1.00 79.75 102 GLN A N 1
ATOM 821 C CA . GLN A 1 102 ? 15.568 -1.266 -9.412 1.00 79.75 102 GLN A CA 1
ATOM 822 C C . GLN A 1 102 ? 14.213 -1.471 -10.093 1.00 79.75 102 GLN A C 1
ATOM 824 O O . GLN A 1 102 ? 13.557 -2.492 -9.891 1.00 79.75 102 GLN A O 1
ATOM 829 N N . LEU A 1 103 ? 13.794 -0.510 -10.918 1.00 81.06 103 LEU A N 1
ATOM 830 C CA . LEU A 1 103 ? 12.623 -0.658 -11.780 1.00 81.06 103 LEU A CA 1
ATOM 831 C C . LEU A 1 103 ? 13.087 -0.998 -13.197 1.00 81.06 103 LEU A C 1
ATOM 833 O O . LEU A 1 103 ? 13.697 -0.165 -13.878 1.00 81.06 103 LEU A O 1
ATOM 837 N N . ILE A 1 104 ? 12.806 -2.231 -13.607 1.00 84.81 104 ILE A N 1
ATOM 838 C CA . ILE A 1 104 ? 13.114 -2.786 -14.922 1.00 84.81 104 ILE A CA 1
ATOM 839 C C . ILE A 1 104 ? 11.917 -2.533 -15.831 1.00 84.81 104 ILE A C 1
ATOM 841 O O . ILE A 1 104 ? 10.802 -2.897 -15.479 1.00 84.81 104 ILE A O 1
ATOM 845 N N . ASN A 1 105 ? 12.140 -1.940 -17.001 1.00 86.25 105 ASN A N 1
ATOM 846 C CA . ASN A 1 105 ? 11.096 -1.691 -17.992 1.00 86.25 105 ASN A CA 1
ATOM 847 C C . ASN A 1 105 ? 11.385 -2.472 -19.268 1.00 86.25 105 ASN A C 1
ATOM 849 O O . ASN A 1 105 ? 12.545 -2.624 -19.658 1.00 86.25 105 ASN A O 1
ATOM 853 N N . TYR A 1 106 ? 10.324 -2.893 -19.942 1.00 87.25 106 TYR A N 1
ATOM 854 C CA . TYR A 1 106 ? 10.374 -3.453 -21.282 1.00 87.25 106 TYR A CA 1
ATOM 855 C C . TYR A 1 106 ? 9.276 -2.835 -22.141 1.00 87.25 106 TYR A C 1
ATOM 857 O O . TYR A 1 106 ? 8.144 -2.659 -21.692 1.00 87.25 106 TYR A O 1
ATOM 865 N N . MET A 1 107 ? 9.606 -2.512 -23.385 1.00 86.50 107 MET A N 1
ATOM 866 C CA . MET A 1 107 ? 8.624 -2.139 -24.393 1.00 86.50 107 MET A CA 1
ATOM 867 C C . MET A 1 107 ? 9.057 -2.690 -25.745 1.00 86.50 107 MET A C 1
ATOM 869 O O . MET A 1 107 ? 10.187 -2.443 -26.167 1.00 86.50 107 MET A O 1
ATOM 873 N N . ASP A 1 108 ? 8.128 -3.351 -26.426 1.00 85.88 108 ASP A N 1
ATOM 874 C CA . ASP A 1 108 ? 8.155 -3.516 -27.873 1.00 85.88 108 ASP A CA 1
ATOM 875 C C . ASP A 1 108 ? 7.199 -2.486 -28.508 1.00 85.88 108 ASP A C 1
ATOM 877 O O . ASP A 1 108 ? 5.998 -2.532 -28.230 1.00 85.88 108 ASP A O 1
ATOM 881 N N . PRO A 1 109 ? 7.703 -1.516 -29.293 1.00 82.25 109 PRO A N 1
ATOM 882 C CA . PRO A 1 109 ? 6.865 -0.554 -30.005 1.00 82.25 109 PRO A CA 1
ATOM 883 C C . PRO A 1 109 ? 5.887 -1.201 -30.994 1.00 82.25 109 PRO A C 1
ATOM 885 O O . PRO A 1 109 ? 4.856 -0.602 -31.278 1.00 82.25 109 PRO A O 1
ATOM 888 N N . GLN A 1 110 ? 6.196 -2.394 -31.516 1.00 82.81 110 GLN A N 1
ATOM 889 C CA . GLN A 1 110 ? 5.347 -3.099 -32.485 1.00 82.81 110 GLN A CA 1
ATOM 890 C C . GLN A 1 110 ? 4.139 -3.769 -31.814 1.00 82.81 110 GLN A C 1
ATOM 892 O O . GLN A 1 110 ? 3.083 -3.865 -32.431 1.00 82.81 110 GLN A O 1
ATOM 897 N N . ASP A 1 111 ? 4.264 -4.136 -30.534 1.00 79.75 111 ASP A N 1
ATOM 898 C CA . ASP A 1 111 ? 3.197 -4.742 -29.719 1.00 79.75 111 ASP A CA 1
ATOM 899 C C . ASP A 1 111 ? 2.438 -3.705 -28.852 1.00 79.75 111 ASP A C 1
ATOM 901 O O . ASP A 1 111 ? 1.726 -4.050 -27.898 1.00 79.75 111 ASP A O 1
ATOM 905 N N . MET A 1 112 ? 2.625 -2.407 -29.120 1.00 72.25 112 MET A N 1
ATOM 906 C CA . MET A 1 112 ? 1.981 -1.307 -28.395 1.00 72.25 112 MET A CA 1
ATOM 907 C C . MET A 1 112 ? 1.078 -0.495 -29.325 1.00 72.25 112 MET A C 1
ATOM 909 O O . MET A 1 112 ? 1.544 0.382 -30.044 1.00 72.25 112 MET A O 1
ATOM 913 N N . ASP A 1 113 ? -0.233 -0.726 -29.224 1.00 62.09 113 ASP A N 1
ATOM 914 C CA . ASP A 1 113 ? -1.251 -0.110 -30.092 1.00 62.09 113 ASP A CA 1
ATOM 915 C C . ASP A 1 113 ? -1.315 1.426 -30.010 1.00 62.09 113 ASP A C 1
ATOM 917 O O . ASP A 1 113 ? -1.777 2.084 -30.940 1.00 62.09 113 ASP A O 1
ATOM 921 N N . TYR A 1 114 ? -0.868 2.015 -28.893 1.00 66.69 114 TYR A N 1
ATOM 922 C CA . TYR A 1 114 ? -0.966 3.455 -28.650 1.00 66.69 114 TYR A CA 1
ATOM 923 C C . TYR A 1 114 ? 0.287 3.997 -27.958 1.00 66.69 114 TYR A C 1
ATOM 925 O O . TYR A 1 114 ? 0.490 3.829 -26.751 1.00 66.69 114 TYR A O 1
ATOM 933 N N . LEU A 1 115 ? 1.111 4.716 -28.720 1.00 65.25 115 LEU A N 1
ATOM 934 C CA . LEU A 1 115 ? 2.136 5.612 -28.195 1.00 65.25 115 LEU A CA 1
ATOM 935 C C . LEU A 1 115 ? 1.639 7.044 -28.359 1.00 65.25 115 LEU A C 1
ATOM 937 O O . LEU A 1 115 ? 1.289 7.476 -29.454 1.00 65.25 115 LEU A O 1
ATOM 941 N N . LYS A 1 116 ? 1.573 7.778 -27.250 1.00 65.38 116 LYS A N 1
ATOM 942 C CA . LYS A 1 116 ? 1.211 9.190 -27.290 1.00 65.38 116 LYS A CA 1
ATOM 943 C C . LYS A 1 116 ? 2.347 9.973 -27.950 1.00 65.38 116 LYS A C 1
ATOM 945 O O . LYS A 1 116 ? 3.501 9.776 -27.577 1.00 65.38 116 LYS A O 1
ATOM 950 N N . GLU A 1 117 ? 2.013 10.876 -28.866 1.00 57.62 117 GLU A N 1
ATOM 951 C CA . GLU A 1 117 ? 2.975 11.863 -29.354 1.00 57.62 117 GLU A CA 1
ATOM 952 C C . GLU A 1 117 ? 3.451 12.742 -28.195 1.00 57.62 117 GLU A C 1
ATOM 954 O O . GLU A 1 117 ? 2.650 13.189 -27.365 1.00 57.62 117 GLU A O 1
ATOM 959 N N . GLU A 1 118 ? 4.766 12.942 -28.114 1.00 55.31 118 GLU A N 1
ATOM 960 C CA . GLU A 1 118 ? 5.398 13.728 -27.060 1.00 55.31 118 GLU A CA 1
ATOM 961 C C . GLU A 1 118 ? 4.963 15.196 -27.213 1.00 55.31 118 GLU A C 1
ATOM 963 O O . GLU A 1 118 ? 5.309 15.828 -28.212 1.00 55.31 118 GLU A O 1
ATOM 968 N N . PRO A 1 119 ? 4.170 15.755 -26.279 1.00 51.12 119 PRO A N 1
ATOM 969 C CA . PRO A 1 119 ? 3.552 17.054 -26.511 1.00 51.12 119 PRO A CA 1
ATOM 970 C C . PRO A 1 119 ? 4.519 18.218 -26.249 1.00 51.12 119 PRO A C 1
ATOM 972 O O . PRO A 1 119 ? 4.354 19.263 -26.864 1.00 51.12 119 PRO A O 1
ATOM 975 N N . TYR A 1 120 ? 5.504 18.050 -25.356 1.00 58.28 120 TYR A N 1
ATOM 976 C CA . TYR A 1 120 ? 6.519 19.046 -24.980 1.00 58.28 120 TYR A CA 1
ATOM 977 C C . TYR A 1 120 ? 7.724 18.317 -24.351 1.00 58.28 120 TYR A C 1
ATOM 979 O O . TYR A 1 120 ? 7.532 17.287 -23.706 1.00 58.28 120 TYR A O 1
ATOM 987 N N . PHE A 1 121 ? 8.940 18.845 -24.504 1.00 55.91 121 PHE A N 1
ATOM 988 C CA . PHE A 1 121 ? 10.162 18.321 -23.878 1.00 55.91 121 PHE A CA 1
ATOM 989 C C . PHE A 1 121 ? 10.467 19.114 -22.606 1.00 55.91 121 PHE A C 1
ATOM 991 O O . PHE A 1 121 ? 10.528 20.332 -22.717 1.00 55.91 121 PHE A O 1
ATOM 998 N N . ASP A 1 122 ? 10.642 18.453 -21.450 1.00 48.69 122 ASP A N 1
ATOM 999 C CA . ASP A 1 122 ? 11.573 18.902 -20.390 1.00 48.69 122 ASP A CA 1
ATOM 1000 C C . ASP A 1 122 ? 11.524 18.031 -19.120 1.00 48.69 122 ASP A C 1
ATOM 1002 O O . ASP A 1 122 ? 10.594 18.261 -18.376 1.00 48.69 122 ASP A O 1
ATOM 1006 N N . ASP A 1 123 ? 12.572 17.210 -18.775 1.00 48.41 123 ASP A N 1
ATOM 1007 C CA . ASP A 1 123 ? 13.501 17.409 -17.609 1.00 48.41 123 ASP A CA 1
ATOM 1008 C C . ASP A 1 123 ? 13.771 16.420 -16.321 1.00 48.41 123 ASP A C 1
ATOM 1010 O O . ASP A 1 123 ? 13.031 15.563 -15.850 1.00 48.41 123 ASP A O 1
ATOM 1014 N N . PHE A 1 124 ? 14.933 16.461 -15.662 1.00 51.03 124 PHE A N 1
ATOM 1015 C CA . PHE A 1 124 ? 15.446 15.759 -14.434 1.00 51.03 124 PHE A CA 1
ATOM 1016 C C . PHE A 1 124 ? 14.807 15.969 -12.994 1.00 51.03 124 PHE A C 1
ATOM 1018 O O . PHE A 1 124 ? 15.290 16.711 -12.136 1.00 51.03 124 PHE A O 1
ATOM 1025 N N . ASN A 1 125 ? 13.782 15.186 -12.644 1.00 48.50 125 ASN A N 1
ATOM 1026 C CA . ASN A 1 125 ? 13.195 14.858 -11.314 1.00 48.50 125 ASN A CA 1
ATOM 1027 C C . ASN A 1 125 ? 12.738 15.926 -10.274 1.00 48.50 125 ASN A C 1
ATOM 1029 O O . ASN A 1 125 ? 11.783 15.616 -9.559 1.00 48.50 125 ASN A O 1
ATOM 1033 N N . GLN A 1 126 ? 13.319 17.125 -10.122 1.00 44.56 126 GLN A N 1
ATOM 1034 C CA . GLN A 1 126 ? 12.767 18.168 -9.213 1.00 44.56 126 GLN A CA 1
ATOM 1035 C C . GLN A 1 126 ? 12.476 19.493 -9.913 1.00 44.56 126 GLN A C 1
ATOM 1037 O O . GLN A 1 126 ? 11.371 20.026 -9.797 1.00 44.56 126 GLN A O 1
ATOM 1042 N N . THR A 1 127 ? 13.438 20.015 -10.660 1.00 48.44 127 THR A N 1
ATOM 1043 C CA . THR A 1 127 ? 13.318 21.284 -11.390 1.00 48.44 127 THR A CA 1
ATOM 1044 C C . THR A 1 127 ? 12.763 21.095 -12.811 1.00 48.44 127 THR A C 1
ATOM 1046 O O . THR A 1 127 ? 12.682 22.051 -13.575 1.00 48.44 127 THR A O 1
ATOM 1049 N N . HIS A 1 128 ? 12.409 19.851 -13.148 1.00 51.09 128 HIS A N 1
ATOM 1050 C CA . HIS A 1 128 ? 12.878 19.243 -14.372 1.00 51.09 128 HIS A CA 1
ATOM 1051 C C . HIS A 1 128 ? 11.979 17.914 -14.617 1.00 51.09 128 HIS A C 1
ATOM 1053 O O . HIS A 1 128 ? 11.910 17.117 -13.680 1.00 51.09 128 HIS A O 1
ATOM 1059 N N . GLN A 1 129 ? 11.230 17.641 -15.748 1.00 59.34 129 GLN A N 1
ATOM 1060 C CA . GLN A 1 129 ? 10.346 16.437 -16.134 1.00 59.34 129 GLN A CA 1
ATOM 1061 C C . GLN A 1 129 ? 10.714 15.443 -17.355 1.00 59.34 129 GLN A C 1
ATOM 1063 O O . GLN A 1 129 ? 10.360 15.628 -18.513 1.00 59.34 129 GLN A O 1
ATOM 1068 N N . HIS A 1 130 ? 11.285 14.245 -17.172 1.00 65.50 130 HIS A N 1
ATOM 1069 C CA . HIS A 1 130 ? 11.885 13.477 -18.291 1.00 65.50 130 HIS A CA 1
ATOM 1070 C C . HIS A 1 130 ? 10.900 12.526 -18.991 1.00 65.50 130 HIS A C 1
ATOM 1072 O O . HIS A 1 130 ? 10.003 11.962 -18.361 1.00 65.50 130 HIS A O 1
ATOM 1078 N N . CYS A 1 131 ? 11.133 12.255 -20.281 1.00 70.56 131 CYS A N 1
ATOM 1079 C CA . CYS A 1 131 ? 10.380 11.271 -21.062 1.00 70.56 131 CYS A CA 1
ATOM 1080 C C . CYS A 1 131 ? 11.276 10.199 -21.705 1.00 70.56 131 CYS A C 1
ATOM 1082 O O . CYS A 1 131 ? 12.498 10.328 -21.787 1.00 70.56 131 CYS A O 1
ATOM 1084 N N . VAL A 1 132 ? 10.657 9.097 -22.142 1.00 77.38 132 VAL A N 1
ATOM 1085 C CA . VAL A 1 132 ? 11.333 8.019 -22.880 1.00 77.38 132 VAL A CA 1
ATOM 1086 C C . VAL A 1 132 ? 10.734 7.939 -24.276 1.00 77.38 132 VAL A C 1
ATOM 1088 O O . VAL A 1 132 ? 9.637 7.401 -24.447 1.00 77.38 132 VAL A O 1
ATOM 1091 N N . LEU A 1 133 ? 11.496 8.422 -25.256 1.00 76.44 133 LEU A N 1
ATOM 1092 C CA . LEU A 1 133 ? 11.165 8.325 -26.674 1.00 76.44 133 LEU A CA 1
ATOM 1093 C C . LEU A 1 133 ? 11.349 6.879 -27.151 1.00 76.44 133 LEU A C 1
ATOM 1095 O O . LEU A 1 133 ? 12.407 6.270 -26.953 1.00 76.44 133 LEU A O 1
ATOM 1099 N N . ALA A 1 134 ? 10.296 6.313 -27.737 1.00 80.56 134 ALA A N 1
ATOM 1100 C CA . ALA A 1 134 ? 10.341 4.974 -28.307 1.00 80.56 134 ALA A CA 1
ATOM 1101 C C . ALA A 1 134 ? 11.104 4.993 -29.640 1.00 80.56 134 ALA A C 1
ATOM 1103 O O . ALA A 1 134 ? 10.911 5.886 -30.462 1.00 80.56 134 ALA A O 1
ATOM 1104 N N . GLY A 1 135 ? 11.976 4.003 -29.840 1.00 83.06 135 GLY A N 1
ATOM 1105 C CA . GLY A 1 135 ? 12.545 3.708 -31.155 1.00 83.06 135 GLY A CA 1
ATOM 1106 C C . GLY A 1 135 ? 11.652 2.740 -31.932 1.00 83.06 135 GLY A C 1
ATOM 1107 O O . GLY A 1 135 ? 10.482 2.571 -31.611 1.00 83.06 135 GLY A O 1
ATOM 1108 N N . PHE A 1 136 ? 12.231 2.049 -32.915 1.00 82.00 136 PHE A N 1
ATOM 1109 C CA . PHE A 1 136 ? 11.534 1.013 -33.695 1.00 82.00 136 PHE A CA 1
ATOM 1110 C C . PHE A 1 136 ? 11.755 -0.416 -33.180 1.00 82.00 136 PHE A C 1
ATOM 1112 O O . PHE A 1 136 ? 11.096 -1.346 -33.636 1.00 82.00 136 PHE A O 1
ATOM 1119 N N . GLN A 1 137 ? 12.720 -0.602 -32.277 1.00 87.94 137 GLN A N 1
ATOM 1120 C CA . GLN A 1 137 ? 13.139 -1.911 -31.777 1.00 87.94 137 GLN A CA 1
ATOM 1121 C C . GLN A 1 137 ? 12.708 -2.103 -30.319 1.00 87.94 137 GLN A C 1
ATOM 1123 O O . GLN A 1 137 ? 12.629 -1.110 -29.581 1.00 87.94 137 GLN A O 1
ATOM 1128 N N . PRO A 1 138 ? 12.504 -3.357 -29.874 1.00 88.19 138 PRO A N 1
ATOM 1129 C CA . PRO A 1 138 ? 12.253 -3.655 -28.474 1.00 88.19 138 PRO A CA 1
ATOM 1130 C C . PRO A 1 138 ? 13.400 -3.168 -27.594 1.00 88.19 138 PRO A C 1
ATOM 1132 O O . PRO A 1 138 ? 14.578 -3.287 -27.944 1.00 88.19 138 PRO A O 1
ATOM 1135 N N . ARG A 1 139 ? 13.065 -2.636 -26.420 1.00 91.19 139 ARG A N 1
ATOM 1136 C CA . ARG A 1 139 ? 14.053 -2.077 -25.498 1.00 91.19 139 ARG A CA 1
ATOM 1137 C C . ARG A 1 139 ? 13.771 -2.485 -24.062 1.00 91.19 139 ARG A C 1
ATOM 1139 O O . ARG A 1 139 ? 12.667 -2.298 -23.556 1.00 91.19 139 ARG A O 1
ATOM 1146 N N . PHE A 1 140 ? 14.831 -2.922 -23.385 1.00 88.31 140 PHE A N 1
ATOM 1147 C CA . PHE A 1 140 ? 14.890 -2.979 -21.929 1.00 88.31 140 PHE A CA 1
ATOM 1148 C C . PHE A 1 140 ? 15.532 -1.714 -21.359 1.00 88.31 140 PHE A C 1
ATOM 1150 O O . PHE A 1 140 ? 16.424 -1.109 -21.962 1.00 88.31 140 PHE A O 1
ATOM 1157 N N . SER A 1 141 ? 15.109 -1.324 -20.164 1.00 88.06 141 SER A N 1
ATOM 1158 C CA . SER A 1 141 ? 15.844 -0.369 -19.342 1.00 88.06 141 SER A CA 1
ATOM 1159 C C . SER A 1 141 ? 15.814 -0.792 -17.886 1.00 88.06 141 SER A C 1
ATOM 1161 O O . SER A 1 141 ? 14.906 -1.488 -17.439 1.00 88.06 141 SER A O 1
ATOM 1163 N N . SER A 1 142 ? 16.816 -0.351 -17.139 1.00 85.25 142 SER A N 1
ATOM 1164 C CA . SER A 1 142 ? 16.842 -0.491 -15.696 1.00 85.25 142 SER A CA 1
ATOM 1165 C C . SER A 1 142 ? 17.088 0.871 -15.070 1.00 85.25 142 SER A C 1
ATOM 1167 O O . SER A 1 142 ? 18.070 1.542 -15.384 1.00 85.25 142 SER A O 1
ATOM 1169 N N . THR A 1 143 ? 16.164 1.289 -14.209 1.00 82.62 143 THR A N 1
ATOM 1170 C CA . THR A 1 143 ? 16.249 2.554 -13.480 1.00 82.62 143 THR A CA 1
ATOM 1171 C C . THR A 1 143 ? 16.469 2.256 -12.006 1.00 82.62 143 THR A C 1
ATOM 1173 O O . THR A 1 143 ? 15.576 1.763 -11.316 1.00 82.62 143 THR A O 1
ATOM 1176 N N . HIS A 1 144 ? 17.684 2.517 -11.538 1.00 78.69 144 HIS A N 1
ATOM 1177 C CA . HIS A 1 144 ? 18.052 2.367 -10.137 1.00 78.69 144 HIS A CA 1
ATOM 1178 C C . HIS A 1 144 ? 17.586 3.597 -9.357 1.00 78.69 144 HIS A C 1
ATOM 1180 O O . HIS A 1 144 ? 17.709 4.724 -9.843 1.00 78.69 144 HIS A O 1
ATOM 1186 N N . ARG A 1 145 ? 17.005 3.390 -8.174 1.00 75.12 145 ARG A N 1
ATOM 1187 C CA . ARG A 1 145 ? 16.406 4.462 -7.370 1.00 75.12 145 ARG A CA 1
ATOM 1188 C C . ARG A 1 145 ? 16.764 4.307 -5.901 1.00 75.12 145 ARG A C 1
ATOM 1190 O O . ARG A 1 145 ? 17.001 3.202 -5.420 1.00 75.12 145 ARG A O 1
ATOM 1197 N N . VAL A 1 146 ? 16.754 5.437 -5.204 1.00 73.44 146 VAL A N 1
ATOM 1198 C CA . VAL A 1 146 ? 16.678 5.493 -3.745 1.00 73.44 146 VAL A CA 1
ATOM 1199 C C . VAL A 1 146 ? 15.220 5.788 -3.410 1.00 73.44 146 VAL A C 1
ATOM 1201 O O . VAL A 1 146 ? 14.781 6.936 -3.442 1.00 73.44 146 VAL A O 1
ATOM 1204 N N . ALA A 1 147 ? 14.429 4.737 -3.214 1.00 72.50 147 ALA A N 1
ATOM 1205 C CA . ALA A 1 147 ? 13.051 4.869 -2.771 1.00 72.50 147 ALA A CA 1
ATOM 1206 C C . ALA A 1 147 ? 13.026 5.401 -1.335 1.00 72.50 147 ALA A C 1
ATOM 1208 O O . ALA A 1 147 ? 13.728 4.876 -0.469 1.00 72.50 147 ALA A O 1
ATOM 1209 N N . GLU A 1 148 ? 12.194 6.413 -1.082 1.00 75.94 148 GLU A N 1
ATOM 1210 C CA . GLU A 1 148 ? 11.934 6.910 0.267 1.00 75.94 148 GLU A CA 1
ATOM 1211 C C . GLU A 1 148 ? 11.161 5.843 1.050 1.00 75.94 148 GLU A C 1
ATOM 1213 O O . GLU A 1 148 ? 9.952 5.670 0.892 1.00 75.94 148 GLU A O 1
ATOM 1218 N N . CYS A 1 149 ? 11.888 5.072 1.855 1.00 73.88 149 CYS A N 1
ATOM 1219 C CA . CYS A 1 149 ? 11.374 3.868 2.493 1.00 73.88 149 CYS A CA 1
ATOM 1220 C C . CYS A 1 149 ? 11.094 4.041 3.992 1.00 73.88 149 CYS A C 1
ATOM 1222 O O . CYS A 1 149 ? 10.755 3.056 4.648 1.00 73.88 149 CYS A O 1
ATOM 1224 N N . SER A 1 150 ? 11.162 5.259 4.549 1.00 76.69 150 SER A N 1
ATOM 1225 C CA . SER A 1 150 ? 10.890 5.505 5.980 1.00 76.69 150 SER A CA 1
ATOM 1226 C C . SER A 1 150 ? 9.540 4.952 6.455 1.00 76.69 150 SER A C 1
ATOM 1228 O O . SER A 1 150 ? 9.422 4.518 7.599 1.00 76.69 150 SER A O 1
ATOM 1230 N N . ARG A 1 151 ? 8.539 4.914 5.565 1.00 78.81 151 ARG A N 1
ATOM 1231 C CA . ARG A 1 151 ? 7.204 4.338 5.812 1.00 78.81 151 ARG A CA 1
ATOM 1232 C C . ARG A 1 151 ? 6.835 3.184 4.870 1.00 78.81 151 ARG A C 1
ATOM 1234 O O . ARG A 1 151 ? 5.723 2.674 4.921 1.00 78.81 151 ARG A O 1
ATOM 1241 N N . GLY A 1 152 ? 7.765 2.772 4.009 1.00 80.00 152 GLY A N 1
ATOM 1242 C CA . GLY A 1 152 ? 7.523 1.839 2.901 1.00 80.00 152 GLY A CA 1
ATOM 1243 C C . GLY A 1 152 ? 8.097 0.436 3.104 1.00 80.00 152 GLY A C 1
ATOM 1244 O O . GLY A 1 152 ? 8.239 -0.298 2.134 1.00 80.00 152 GLY A O 1
ATOM 1245 N N . THR A 1 153 ? 8.480 0.055 4.329 1.00 86.19 153 THR A N 1
ATOM 1246 C CA . THR A 1 153 ? 9.100 -1.256 4.610 1.00 86.19 153 THR A CA 1
ATOM 1247 C C . THR A 1 153 ? 8.199 -2.172 5.432 1.00 86.19 153 THR A C 1
ATOM 1249 O O . THR A 1 153 ? 7.444 -1.722 6.295 1.00 86.19 153 THR A O 1
ATOM 1252 N N . LEU A 1 154 ? 8.318 -3.488 5.214 1.00 87.75 154 LEU A N 1
ATOM 1253 C CA . LEU A 1 154 ? 7.543 -4.487 5.959 1.00 87.75 154 LEU A CA 1
ATOM 1254 C C . LEU A 1 154 ? 7.773 -4.373 7.475 1.00 87.75 154 LEU A C 1
ATOM 1256 O O . LEU A 1 154 ? 6.844 -4.508 8.266 1.00 87.75 154 LEU A O 1
ATOM 1260 N N . LYS A 1 155 ? 9.017 -4.093 7.881 1.00 89.88 155 LYS A N 1
ATOM 1261 C CA . LYS A 1 155 ? 9.391 -3.876 9.284 1.00 89.88 155 LYS A CA 1
ATOM 1262 C C . LYS A 1 155 ? 8.640 -2.687 9.885 1.00 89.88 155 LYS A C 1
ATOM 1264 O O . LYS A 1 155 ? 8.127 -2.804 10.995 1.00 89.88 155 LYS A O 1
ATOM 1269 N N . TYR A 1 156 ? 8.559 -1.573 9.155 1.00 93.12 156 TYR A N 1
ATOM 1270 C CA . TYR A 1 156 ? 7.819 -0.390 9.585 1.00 93.12 156 TYR A CA 1
ATOM 1271 C C . TYR A 1 156 ? 6.340 -0.713 9.815 1.00 93.12 156 TYR A C 1
ATOM 1273 O O . TYR A 1 156 ? 5.837 -0.503 10.919 1.00 93.12 156 TYR A O 1
ATOM 1281 N N . ILE A 1 157 ? 5.654 -1.271 8.812 1.00 96.44 157 ILE A N 1
ATOM 1282 C CA . ILE A 1 157 ? 4.211 -1.505 8.930 1.00 96.44 157 ILE A CA 1
ATOM 1283 C C . ILE A 1 157 ? 3.884 -2.586 9.959 1.00 96.44 157 ILE A C 1
ATOM 1285 O O . ILE A 1 157 ? 2.925 -2.433 10.712 1.00 96.44 157 ILE A O 1
ATOM 1289 N N . LYS A 1 158 ? 4.705 -3.641 10.073 1.00 96.00 158 LYS A N 1
ATOM 1290 C CA . LYS A 1 158 ? 4.529 -4.638 11.133 1.00 96.00 158 LYS A CA 1
ATOM 1291 C C . LYS A 1 158 ? 4.674 -3.980 12.500 1.00 96.00 158 LYS A C 1
ATOM 1293 O O . LYS A 1 158 ? 3.807 -4.188 13.338 1.00 96.00 158 LYS A O 1
ATOM 1298 N N . SER A 1 159 ? 5.701 -3.155 12.717 1.00 97.44 159 SER A N 1
ATOM 1299 C CA . SER A 1 159 ? 5.872 -2.413 13.975 1.00 97.44 159 SER A CA 1
ATOM 1300 C C . SER A 1 159 ? 4.636 -1.566 14.305 1.00 97.44 159 SER A C 1
ATOM 1302 O O . SER A 1 159 ? 4.081 -1.685 15.393 1.00 97.44 159 SER A O 1
ATOM 1304 N N . ARG A 1 160 ? 4.124 -0.809 13.323 1.00 98.25 160 ARG A N 1
ATOM 1305 C CA . ARG A 1 160 ? 2.884 -0.026 13.451 1.00 98.25 160 ARG A CA 1
ATOM 1306 C C . ARG A 1 160 ? 1.702 -0.898 13.874 1.00 98.25 160 ARG A C 1
ATOM 1308 O O . ARG A 1 160 ? 1.034 -0.570 14.845 1.00 98.25 160 ARG A O 1
ATOM 1315 N N . CYS A 1 161 ? 1.467 -2.021 13.195 1.00 98.62 161 CYS A N 1
ATOM 1316 C CA . CYS A 1 161 ? 0.375 -2.935 13.535 1.00 98.62 161 CYS A CA 1
ATOM 1317 C C . CYS A 1 161 ? 0.488 -3.457 14.974 1.00 98.62 161 CYS A C 1
ATOM 1319 O O . CYS A 1 161 ? -0.504 -3.455 15.693 1.00 98.62 161 CYS A O 1
ATOM 1321 N N . HIS A 1 162 ? 1.686 -3.844 15.422 1.00 98.19 162 HIS A N 1
ATOM 1322 C CA . HIS A 1 162 ? 1.884 -4.299 16.801 1.00 98.19 162 HIS A CA 1
ATOM 1323 C C . HIS A 1 162 ? 1.592 -3.183 17.812 1.00 98.19 162 HIS A C 1
ATOM 1325 O O . HIS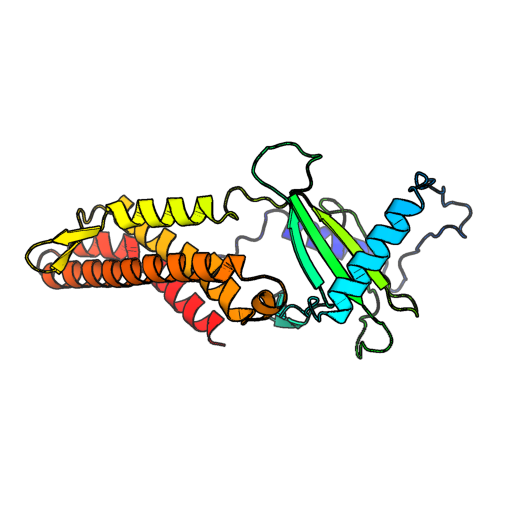 A 1 162 ? 0.896 -3.441 18.786 1.00 98.19 162 HIS A O 1
ATOM 1331 N N . THR A 1 163 ? 2.009 -1.939 17.543 1.00 98.31 163 THR A N 1
ATOM 1332 C CA . THR A 1 163 ? 1.648 -0.781 18.382 1.00 98.31 163 THR A CA 1
ATOM 1333 C C . THR A 1 163 ? 0.132 -0.585 18.488 1.00 98.31 163 THR A C 1
ATOM 1335 O O . THR A 1 163 ? -0.365 -0.270 19.562 1.00 98.31 163 THR A O 1
ATOM 1338 N N . ALA A 1 164 ? -0.633 -0.780 17.407 1.00 98.38 164 ALA A N 1
ATOM 1339 C CA . ALA A 1 164 ? -2.097 -0.729 17.489 1.00 98.38 164 ALA A CA 1
ATOM 1340 C C . ALA A 1 164 ? -2.650 -1.842 18.396 1.00 98.38 164 ALA A C 1
ATOM 1342 O O . ALA A 1 164 ? -3.503 -1.591 19.250 1.00 98.38 164 ALA A O 1
ATOM 1343 N N . LEU A 1 165 ? -2.135 -3.064 18.240 1.00 98.06 165 LEU A N 1
ATOM 1344 C CA . LEU A 1 165 ? -2.587 -4.237 18.988 1.00 98.06 165 LEU A CA 1
ATOM 1345 C C . LEU A 1 165 ? -2.201 -4.223 20.472 1.00 98.06 165 LEU A C 1
ATOM 1347 O O . LEU A 1 165 ? -2.800 -4.968 21.237 1.00 98.06 165 LEU A O 1
ATOM 1351 N N . GLU A 1 166 ? -1.302 -3.344 20.924 1.00 97.94 166 GLU A N 1
ATOM 1352 C CA . GLU A 1 166 ? -1.066 -3.118 22.362 1.00 97.94 166 GLU A CA 1
ATOM 1353 C C . GLU A 1 166 ? -2.347 -2.706 23.109 1.00 97.94 166 GLU A C 1
ATOM 1355 O O . GLU A 1 166 ? -2.466 -2.907 24.319 1.00 97.94 166 GLU A O 1
ATOM 1360 N N . ASN A 1 167 ? -3.341 -2.148 22.407 1.00 98.00 167 ASN A N 1
ATOM 1361 C CA . ASN A 1 167 ? -4.633 -1.817 23.001 1.00 98.00 167 ASN A CA 1
ATOM 1362 C C . ASN A 1 167 ? -5.634 -2.990 23.008 1.00 98.00 167 ASN A C 1
ATOM 1364 O O . ASN A 1 167 ? -6.735 -2.836 23.537 1.00 98.00 167 ASN A O 1
ATOM 1368 N N . LEU A 1 168 ? -5.294 -4.140 22.426 1.00 96.88 168 LEU A N 1
ATOM 1369 C CA . LEU A 1 168 ? -6.137 -5.330 22.411 1.00 96.88 168 LEU A CA 1
ATOM 1370 C C . LEU A 1 168 ? -5.770 -6.256 23.576 1.00 96.88 168 LEU A C 1
ATOM 1372 O O . LEU A 1 168 ? -4.606 -6.580 23.793 1.00 96.88 168 LEU A O 1
ATOM 1376 N N . CYS A 1 169 ? -6.780 -6.705 24.313 1.00 93.81 169 CYS A N 1
ATOM 1377 C CA . CYS A 1 169 ? -6.642 -7.678 25.386 1.00 93.81 169 CYS A CA 1
ATOM 1378 C C . CYS A 1 169 ? -7.503 -8.901 25.081 1.00 93.81 169 CYS A C 1
ATOM 1380 O O . CYS A 1 169 ? -8.696 -8.763 24.804 1.00 93.81 169 CYS A O 1
ATOM 1382 N N . MET A 1 170 ? -6.894 -10.083 25.148 1.00 90.31 170 MET A N 1
ATOM 1383 C CA . MET A 1 170 ? -7.578 -11.366 25.013 1.00 90.31 170 MET A CA 1
ATOM 1384 C C . MET A 1 170 ? -7.614 -12.051 26.370 1.00 90.31 170 MET A C 1
ATOM 1386 O O . MET A 1 170 ? -6.566 -12.292 26.969 1.00 90.31 170 MET A O 1
ATOM 1390 N N . ASN A 1 171 ? -8.812 -12.370 26.851 1.00 86.62 171 ASN A N 1
ATOM 1391 C CA . ASN A 1 171 ? -8.956 -13.192 28.041 1.00 86.62 171 ASN A CA 1
ATOM 1392 C C . ASN A 1 171 ? -8.665 -14.657 27.679 1.00 86.62 171 ASN A C 1
ATOM 1394 O O . ASN A 1 171 ? -9.366 -15.240 26.855 1.00 86.62 171 ASN A O 1
ATOM 1398 N N . THR A 1 172 ? -7.634 -15.248 28.287 1.00 83.50 172 THR A N 1
ATOM 1399 C CA . THR A 1 172 ? -7.210 -16.632 28.015 1.00 83.50 172 THR A CA 1
ATOM 1400 C C . THR A 1 172 ? -8.229 -17.676 28.452 1.00 83.50 172 THR A C 1
ATOM 1402 O O . THR A 1 172 ? -8.217 -18.780 27.920 1.00 83.50 172 THR A O 1
ATOM 1405 N N . ASP A 1 173 ? -9.105 -17.333 29.397 1.00 84.00 173 ASP A N 1
ATOM 1406 C CA . ASP A 1 173 ? -10.048 -18.277 29.997 1.00 84.00 173 ASP A CA 1
ATOM 1407 C C . ASP A 1 173 ? -11.410 -18.250 29.294 1.00 84.00 173 ASP A C 1
ATOM 1409 O O . ASP A 1 173 ? -12.105 -19.263 29.243 1.00 84.00 173 ASP A O 1
ATOM 1413 N N . THR A 1 174 ? -11.807 -17.089 28.760 1.00 82.25 174 THR A N 1
ATOM 1414 C CA . THR A 1 174 ? -13.123 -16.890 28.124 1.00 82.25 174 THR A CA 1
ATOM 1415 C C . THR A 1 174 ? -13.056 -16.672 26.615 1.00 82.25 174 THR A C 1
ATOM 1417 O O . THR A 1 174 ? -14.103 -16.581 25.980 1.00 82.25 174 THR A O 1
ATOM 1420 N N . GLU A 1 175 ? -11.853 -16.544 26.048 1.00 83.19 175 GLU A N 1
ATOM 1421 C CA . GLU A 1 175 ? -11.606 -16.136 24.655 1.00 83.19 175 GLU A CA 1
ATOM 1422 C C . GLU A 1 175 ? -12.266 -14.790 24.280 1.00 83.19 175 GLU A C 1
ATOM 1424 O O . GLU A 1 175 ? -12.409 -14.444 23.105 1.00 83.19 175 GLU A O 1
ATOM 1429 N N . GLU A 1 176 ? -12.660 -13.986 25.275 1.00 89.44 176 GLU A N 1
ATOM 1430 C CA . GLU A 1 176 ? -13.292 -12.693 25.034 1.00 89.44 176 GLU A CA 1
ATOM 1431 C C . GLU A 1 176 ? -12.251 -11.603 24.768 1.00 89.44 176 GLU A C 1
ATOM 1433 O O . GLU A 1 176 ? -11.342 -11.350 25.567 1.00 89.44 176 GLU A O 1
ATOM 1438 N N . ALA A 1 177 ? -12.440 -10.902 23.652 1.00 94.19 177 ALA A N 1
ATOM 1439 C CA . ALA A 1 177 ? -11.649 -9.742 23.278 1.00 94.19 177 ALA A CA 1
ATOM 1440 C C . ALA A 1 177 ? -12.189 -8.458 23.927 1.00 94.19 177 ALA A C 1
ATOM 1442 O O . ALA A 1 177 ? -13.389 -8.170 23.894 1.00 94.19 177 ALA A O 1
ATOM 1443 N N . SER A 1 178 ? -11.290 -7.633 24.457 1.00 95.56 178 SER A N 1
ATOM 1444 C CA . SER A 1 178 ? -11.601 -6.315 25.012 1.00 95.56 178 SER A CA 1
ATOM 1445 C C . SER A 1 178 ? -10.505 -5.297 24.689 1.00 95.56 178 SER A C 1
ATOM 1447 O O . SER A 1 178 ? -9.435 -5.649 24.196 1.00 95.56 178 SER A O 1
ATOM 1449 N N . LEU A 1 179 ? -10.783 -4.013 24.923 1.00 96.62 179 LEU A N 1
ATOM 1450 C CA . LEU A 1 179 ? -9.802 -2.944 24.734 1.00 96.62 179 LEU A CA 1
ATOM 1451 C C . LEU A 1 179 ? -9.219 -2.526 26.082 1.00 96.62 179 LEU A C 1
ATOM 1453 O O . LEU A 1 179 ? -9.978 -2.268 27.018 1.00 96.62 179 LEU A O 1
ATOM 1457 N N . ASN A 1 180 ? -7.895 -2.381 26.151 1.00 96.62 180 ASN A N 1
ATOM 1458 C CA . ASN A 1 180 ? -7.193 -1.922 27.352 1.00 96.62 180 ASN A CA 1
ATOM 1459 C C . ASN A 1 180 ? -7.605 -0.494 27.739 1.00 96.62 180 ASN A C 1
ATOM 1461 O O . ASN A 1 180 ? -7.739 -0.167 28.918 1.00 96.62 180 ASN A O 1
ATOM 1465 N N . THR A 1 181 ? -7.830 0.375 26.751 1.00 95.75 181 THR A N 1
ATOM 1466 C CA . THR A 1 181 ? -8.248 1.758 26.977 1.00 95.75 181 THR A CA 1
ATOM 1467 C C . THR A 1 181 ? -9.127 2.314 25.855 1.00 95.75 181 THR A C 1
ATOM 1469 O O . THR A 1 181 ? -9.033 1.938 24.686 1.00 95.75 181 THR A O 1
ATOM 1472 N N . LEU A 1 182 ? -9.974 3.280 26.225 1.00 94.88 182 LEU A N 1
ATOM 1473 C CA . LEU A 1 182 ? -10.752 4.122 25.307 1.00 94.88 182 LEU A CA 1
ATOM 1474 C C . LEU A 1 182 ? -10.177 5.545 25.208 1.00 94.88 182 LEU A C 1
ATOM 1476 O O . LEU A 1 182 ? -10.879 6.497 24.854 1.00 94.88 182 LEU A O 1
ATOM 1480 N N . GLN A 1 183 ? -8.903 5.724 25.564 1.00 95.50 183 GLN A N 1
ATOM 1481 C CA . GLN A 1 183 ? -8.221 7.005 25.439 1.00 95.50 183 GLN A CA 1
ATOM 1482 C C . GLN A 1 183 ? -8.167 7.448 23.972 1.00 95.50 183 GLN A C 1
ATOM 1484 O O . GLN A 1 183 ? -7.713 6.718 23.095 1.00 95.50 183 GLN A O 1
ATOM 1489 N N . ARG A 1 184 ? -8.581 8.695 23.713 1.00 95.56 184 ARG A N 1
ATOM 1490 C CA . ARG A 1 184 ? -8.719 9.249 22.355 1.00 95.56 184 ARG A CA 1
ATOM 1491 C C . ARG A 1 184 ? -7.459 9.121 21.498 1.00 95.56 184 ARG A C 1
ATOM 1493 O O . ARG A 1 184 ? -7.572 8.766 20.335 1.00 95.56 184 ARG A O 1
ATOM 1500 N N . SER A 1 185 ? -6.277 9.395 22.051 1.00 96.56 185 SER A N 1
ATOM 1501 C CA . SER A 1 185 ? -5.016 9.290 21.302 1.00 96.56 185 SER A CA 1
ATOM 1502 C C . SER A 1 185 ? -4.741 7.862 20.834 1.00 96.56 185 SER A C 1
ATOM 1504 O O . SER A 1 185 ? -4.354 7.669 19.687 1.00 96.56 185 SER A O 1
ATOM 1506 N N . VAL A 1 186 ? -5.009 6.872 21.690 1.00 97.88 186 VAL A N 1
ATOM 1507 C CA . VAL A 1 186 ? -4.819 5.448 21.383 1.00 97.88 186 VAL A CA 1
ATOM 1508 C C . VAL A 1 186 ? -5.835 4.984 20.342 1.00 97.88 186 VAL A C 1
ATOM 1510 O O . VAL A 1 186 ? -5.463 4.333 19.371 1.00 97.88 186 VAL A O 1
ATOM 1513 N N . LEU A 1 187 ? -7.106 5.379 20.485 1.00 97.81 187 LEU A N 1
ATOM 1514 C CA . LEU A 1 187 ? -8.148 5.056 19.505 1.00 97.81 187 LEU A CA 1
ATOM 1515 C C . LEU A 1 187 ? -7.860 5.682 18.136 1.00 97.81 187 LEU A C 1
ATOM 1517 O O . LEU A 1 187 ? -7.954 5.000 17.123 1.00 97.81 187 LEU A O 1
ATOM 1521 N N . TYR A 1 188 ? -7.468 6.959 18.102 1.00 98.19 188 TYR A N 1
ATOM 1522 C CA . TYR A 1 188 ? -7.079 7.629 16.862 1.00 98.19 188 TYR A CA 1
ATOM 1523 C C . TYR A 1 188 ? -5.919 6.896 16.181 1.00 98.19 188 TYR A C 1
ATOM 1525 O O . TYR A 1 188 ? -6.001 6.579 14.999 1.00 98.19 188 TYR A O 1
ATOM 1533 N N . GLN A 1 189 ? -4.858 6.595 16.934 1.00 98.44 189 GLN A N 1
ATOM 1534 C CA . GLN A 1 189 ? -3.678 5.916 16.408 1.00 98.44 189 GLN A CA 1
ATOM 1535 C C . GLN A 1 189 ? -4.017 4.513 15.887 1.00 98.44 189 GLN A C 1
ATOM 1537 O O . GLN A 1 189 ? -3.580 4.152 14.800 1.00 98.44 189 GLN A O 1
ATOM 1542 N N . THR A 1 190 ? -4.833 3.752 16.622 1.00 98.44 190 THR A N 1
ATOM 1543 C CA . THR A 1 190 ? -5.294 2.415 16.214 1.00 98.44 190 THR A CA 1
ATOM 1544 C C . THR A 1 190 ? -6.039 2.480 14.882 1.00 98.44 190 THR A C 1
ATOM 1546 O O . THR A 1 190 ? -5.699 1.765 13.945 1.00 98.44 190 THR A O 1
ATOM 1549 N N . GLU A 1 191 ? -7.025 3.372 14.762 1.00 98.56 191 GLU A N 1
ATOM 1550 C CA . GLU A 1 191 ? -7.847 3.492 13.554 1.00 98.56 191 GLU A CA 1
ATOM 1551 C C . GLU A 1 191 ? -7.065 4.081 12.359 1.00 98.56 191 GLU A C 1
ATOM 1553 O O . GLU A 1 191 ? -7.357 3.758 11.204 1.00 98.56 191 GLU A O 1
ATOM 1558 N N . GLU A 1 192 ? -6.050 4.914 12.615 1.00 98.50 192 GLU A N 1
ATOM 1559 C CA . GLU A 1 192 ? -5.111 5.403 11.598 1.00 98.50 192 GLU A CA 1
ATOM 1560 C C . GLU A 1 192 ? -4.227 4.267 11.061 1.00 98.50 192 GLU A C 1
ATOM 1562 O O . GLU A 1 192 ? -4.136 4.098 9.846 1.00 98.50 192 GLU A O 1
ATOM 1567 N N . ILE A 1 193 ? -3.620 3.466 11.946 1.00 98.75 193 ILE A N 1
ATOM 1568 C CA . ILE A 1 193 ? -2.813 2.288 11.578 1.00 98.75 193 ILE A CA 1
ATOM 1569 C C . ILE A 1 193 ? -3.662 1.282 10.805 1.00 98.75 193 ILE A C 1
ATOM 1571 O O . ILE A 1 193 ? -3.214 0.736 9.799 1.00 98.75 193 ILE A O 1
ATOM 1575 N N . HIS A 1 194 ? -4.902 1.077 11.249 1.00 98.81 194 HIS A N 1
ATOM 1576 C CA . HIS A 1 194 ? -5.854 0.194 10.596 1.00 98.81 194 HIS A CA 1
ATOM 1577 C C . HIS A 1 194 ? -6.109 0.620 9.138 1.00 98.81 194 HIS A C 1
ATOM 1579 O O . HIS A 1 194 ? -6.058 -0.208 8.229 1.00 98.81 194 HIS A O 1
ATOM 1585 N N . ASN A 1 195 ? -6.291 1.921 8.885 1.00 98.56 195 ASN A N 1
ATOM 1586 C CA . ASN A 1 195 ? -6.383 2.438 7.517 1.00 98.56 195 ASN A CA 1
ATOM 1587 C C . ASN A 1 195 ? -5.071 2.248 6.740 1.00 98.56 195 ASN A C 1
ATOM 1589 O O . ASN A 1 195 ? -5.098 1.844 5.581 1.00 98.56 195 ASN A O 1
ATOM 1593 N N . GLU A 1 196 ? -3.929 2.534 7.362 1.00 98.25 196 GLU A N 1
ATOM 1594 C CA . GLU A 1 196 ? -2.611 2.439 6.726 1.00 98.25 196 GLU A CA 1
ATOM 1595 C C . GLU A 1 196 ? -2.316 1.013 6.230 1.00 98.25 196 GLU A C 1
ATOM 1597 O O . GLU A 1 196 ? -1.987 0.834 5.057 1.00 98.25 196 GLU A O 1
ATOM 1602 N N . VAL A 1 197 ? -2.507 -0.014 7.067 1.00 98.38 197 VAL A N 1
ATOM 1603 C CA . VAL A 1 197 ? -2.294 -1.414 6.655 1.00 98.38 197 VAL A CA 1
ATOM 1604 C C . VAL A 1 197 ? -3.304 -1.865 5.594 1.00 98.38 197 VAL A C 1
ATOM 1606 O O . VAL A 1 197 ? -2.954 -2.608 4.678 1.00 98.38 197 VAL A O 1
ATOM 1609 N N . GLU A 1 198 ? -4.550 -1.390 5.657 1.00 98.50 198 GLU A N 1
ATOM 1610 C CA . GLU A 1 198 ? -5.562 -1.763 4.671 1.00 98.50 198 GLU A CA 1
ATOM 1611 C C . GLU A 1 198 ? -5.257 -1.174 3.285 1.00 98.50 198 GLU A C 1
ATOM 1613 O O . GLU A 1 198 ? -5.270 -1.902 2.289 1.00 98.50 198 GLU A O 1
ATOM 1618 N N . PHE A 1 199 ? -4.988 0.132 3.202 1.00 97.12 199 PHE A N 1
ATOM 1619 C CA . PHE A 1 199 ? -4.962 0.852 1.924 1.00 97.12 199 PHE A CA 1
ATOM 1620 C C . PHE A 1 199 ? -3.573 1.049 1.331 1.00 97.12 199 PHE A C 1
ATOM 1622 O O . PHE A 1 199 ? -3.473 1.098 0.110 1.00 97.12 199 PHE A O 1
ATOM 1629 N N . GLU A 1 200 ? -2.517 1.126 2.143 1.00 93.75 200 GLU A N 1
ATOM 1630 C CA . GLU A 1 200 ? -1.145 1.289 1.638 1.00 93.75 200 GLU A CA 1
ATOM 1631 C C . GLU A 1 200 ? -0.427 -0.059 1.455 1.00 93.75 200 GLU A C 1
ATOM 1633 O O . GLU A 1 200 ? 0.602 -0.118 0.788 1.00 93.75 200 GLU A O 1
ATOM 1638 N N . TRP A 1 201 ? -0.981 -1.153 2.000 1.00 93.62 201 TRP A N 1
ATOM 1639 C CA . TRP A 1 201 ? -0.364 -2.485 1.951 1.00 93.62 201 TRP A CA 1
ATOM 1640 C C . TRP A 1 201 ? -1.281 -3.545 1.345 1.00 93.62 201 TRP A C 1
ATOM 1642 O O . TRP A 1 201 ? -1.033 -3.995 0.226 1.00 93.62 201 TRP A O 1
ATOM 1652 N N . LEU A 1 202 ? -2.349 -3.940 2.047 1.00 95.44 202 LEU A N 1
ATOM 1653 C CA . LEU A 1 202 ? -3.168 -5.090 1.646 1.00 95.44 202 LEU A CA 1
ATOM 1654 C C . LEU A 1 202 ? -3.863 -4.858 0.303 1.00 95.44 202 LEU A C 1
ATOM 1656 O O . LEU A 1 202 ? -3.731 -5.668 -0.614 1.00 95.44 202 LEU A O 1
ATOM 1660 N N . ARG A 1 203 ? -4.577 -3.739 0.149 1.00 94.50 203 ARG A N 1
ATOM 1661 C CA . ARG A 1 203 ? -5.287 -3.437 -1.102 1.00 94.50 203 ARG A CA 1
ATOM 1662 C C . ARG A 1 203 ? -4.330 -3.184 -2.259 1.00 94.50 203 ARG A C 1
ATOM 1664 O O . ARG A 1 203 ? -4.579 -3.703 -3.341 1.00 94.50 203 ARG A O 1
ATOM 1671 N N . GLN A 1 204 ? -3.217 -2.489 -2.021 1.00 88.62 204 GLN A N 1
ATOM 1672 C CA . GLN A 1 204 ? -2.169 -2.297 -3.030 1.00 88.62 204 GLN A CA 1
ATOM 1673 C C . GLN A 1 204 ? -1.637 -3.638 -3.539 1.00 88.62 204 GLN A C 1
ATOM 1675 O O . GLN A 1 204 ? -1.574 -3.849 -4.749 1.00 88.62 204 GLN A O 1
ATOM 1680 N N . PHE A 1 205 ? -1.291 -4.555 -2.630 1.00 89.25 205 PHE A N 1
ATOM 1681 C CA . PHE A 1 205 ? -0.751 -5.862 -2.986 1.00 89.25 205 PHE A CA 1
ATOM 1682 C C . PHE A 1 205 ? -1.780 -6.723 -3.728 1.00 89.25 205 PHE A C 1
ATOM 1684 O O . PHE A 1 205 ? -1.500 -7.223 -4.817 1.00 89.25 205 PHE A O 1
ATOM 1691 N N . TRP A 1 206 ? -2.990 -6.866 -3.182 1.00 89.38 206 TRP A N 1
ATOM 1692 C CA . TRP A 1 206 ? -3.998 -7.763 -3.748 1.00 89.38 206 TRP A CA 1
ATOM 1693 C C . TRP A 1 206 ? -4.632 -7.245 -5.039 1.00 89.38 206 TRP A C 1
ATOM 1695 O O . TRP A 1 206 ? -5.009 -8.055 -5.886 1.00 89.38 206 TRP A O 1
ATOM 1705 N N . PHE A 1 207 ? -4.692 -5.927 -5.245 1.00 88.19 207 PHE A N 1
ATOM 1706 C CA . PHE A 1 207 ? -5.160 -5.334 -6.503 1.00 88.19 207 PHE A CA 1
ATOM 1707 C C . PHE A 1 207 ? -4.291 -5.728 -7.697 1.00 88.19 207 PHE A C 1
ATOM 1709 O O . PHE A 1 207 ? -4.777 -5.918 -8.807 1.00 88.19 207 PHE A O 1
ATOM 1716 N N . GLN A 1 208 ? -2.998 -5.912 -7.452 1.00 78.94 208 GLN A N 1
ATOM 1717 C CA . GLN A 1 208 ? -2.031 -6.342 -8.454 1.00 78.94 208 GLN A CA 1
ATOM 1718 C C . GLN A 1 208 ? -2.121 -7.855 -8.742 1.00 78.94 208 GLN A C 1
ATOM 1720 O O . GLN A 1 208 ? -1.448 -8.372 -9.638 1.00 78.94 208 GLN A O 1
ATOM 1725 N N . GLY A 1 209 ? -2.969 -8.575 -8.002 1.00 79.00 209 GLY A N 1
ATOM 1726 C CA . GLY A 1 209 ? -3.200 -10.004 -8.139 1.00 79.00 209 GLY A CA 1
ATOM 1727 C C . GLY A 1 209 ? -1.990 -10.856 -7.752 1.00 79.00 209 GLY A C 1
ATOM 1728 O O . GLY A 1 209 ? -1.005 -10.402 -7.176 1.00 79.00 209 GLY A O 1
ATOM 1729 N N . LYS A 1 210 ? -2.034 -12.141 -8.116 1.00 72.56 210 LYS A N 1
ATOM 1730 C CA . LYS A 1 210 ? -0.972 -13.118 -7.807 1.00 72.56 210 LYS A CA 1
ATOM 1731 C C . LYS A 1 210 ? 0.232 -13.026 -8.757 1.00 72.56 210 LYS A C 1
ATOM 1733 O O . LYS A 1 210 ? 0.972 -13.997 -8.895 1.00 72.56 210 LYS A O 1
ATOM 1738 N N . ARG A 1 211 ? 0.432 -11.891 -9.440 1.00 78.56 211 ARG A N 1
ATOM 1739 C CA . ARG A 1 211 ? 1.466 -11.739 -10.479 1.00 78.56 211 ARG A CA 1
ATOM 1740 C C . ARG A 1 211 ? 2.877 -11.973 -9.939 1.00 78.56 211 ARG A C 1
ATOM 1742 O O . ARG A 1 211 ? 3.676 -12.655 -10.574 1.00 78.56 211 ARG A O 1
ATOM 1749 N N . TYR A 1 212 ? 3.128 -11.527 -8.711 1.00 72.69 212 TYR A N 1
ATOM 1750 C CA . TYR A 1 212 ? 4.401 -11.710 -8.016 1.00 72.69 212 TYR A CA 1
ATOM 1751 C C . TYR A 1 212 ? 4.742 -13.170 -7.738 1.00 72.69 212 TYR A C 1
ATOM 1753 O O . TYR A 1 212 ? 5.920 -13.513 -7.769 1.00 72.69 212 TYR A O 1
ATOM 1761 N N . ASN A 1 213 ? 3.741 -14.044 -7.585 1.00 76.62 213 ASN A N 1
ATOM 1762 C CA . ASN A 1 213 ? 3.955 -15.470 -7.325 1.00 76.62 213 ASN A CA 1
ATOM 1763 C C . ASN A 1 213 ? 4.629 -16.193 -8.497 1.00 76.62 213 ASN A C 1
ATOM 1765 O O . ASN A 1 213 ? 5.147 -17.288 -8.303 1.00 76.62 213 ASN A O 1
ATOM 1769 N N . LYS A 1 214 ? 4.656 -15.588 -9.694 1.00 76.62 214 LYS A N 1
ATOM 1770 C CA . LYS A 1 214 ? 5.461 -16.090 -10.816 1.00 76.62 214 LYS A CA 1
ATOM 1771 C C . LYS A 1 214 ? 6.964 -15.934 -10.578 1.00 76.62 214 LYS A C 1
ATOM 1773 O O . LYS A 1 214 ? 7.738 -16.721 -11.107 1.00 76.62 214 LYS A O 1
ATOM 1778 N N . CYS A 1 215 ? 7.366 -14.931 -9.799 1.00 76.88 215 CYS A N 1
ATOM 1779 C CA . CYS A 1 215 ? 8.766 -14.547 -9.623 1.00 76.88 215 CYS A CA 1
ATOM 1780 C C . CYS A 1 215 ? 9.274 -14.823 -8.199 1.00 76.88 215 CYS A C 1
ATOM 1782 O O . CYS A 1 215 ? 10.450 -15.116 -8.013 1.00 76.88 215 CYS A O 1
ATOM 1784 N N . THR A 1 216 ? 8.413 -14.725 -7.181 1.00 78.81 216 THR A N 1
ATOM 1785 C CA . THR A 1 216 ? 8.765 -14.974 -5.778 1.00 78.81 216 THR A CA 1
ATOM 1786 C C . THR A 1 216 ? 7.529 -15.236 -4.914 1.00 78.81 216 THR A C 1
ATOM 1788 O O . THR A 1 216 ? 6.469 -14.656 -5.129 1.00 78.81 216 THR A O 1
ATOM 1791 N N . ASN A 1 217 ? 7.671 -16.074 -3.887 1.00 81.12 217 ASN A N 1
ATOM 1792 C CA . ASN A 1 217 ? 6.658 -16.286 -2.848 1.00 81.12 217 ASN A CA 1
ATOM 1793 C C . ASN A 1 217 ? 6.919 -15.464 -1.570 1.00 81.12 217 ASN A C 1
ATOM 1795 O O . ASN A 1 217 ? 6.148 -15.571 -0.619 1.00 81.12 217 ASN A O 1
ATOM 1799 N N . PHE A 1 218 ? 7.971 -14.637 -1.546 1.00 80.19 218 PHE A N 1
ATOM 1800 C CA . PHE A 1 218 ? 8.412 -13.881 -0.366 1.00 80.19 218 PHE A CA 1
ATOM 1801 C C . PHE A 1 218 ? 7.280 -13.086 0.304 1.00 80.19 218 PHE A C 1
ATOM 1803 O O . PHE A 1 218 ? 7.116 -13.126 1.522 1.00 80.19 218 PHE A O 1
ATOM 1810 N N . TRP A 1 219 ? 6.472 -12.390 -0.499 1.00 85.12 219 TRP A N 1
ATOM 1811 C CA . TRP A 1 219 ? 5.422 -11.507 0.005 1.00 85.12 219 TRP A CA 1
ATOM 1812 C C . TRP A 1 219 ? 4.178 -12.240 0.501 1.00 85.12 219 TRP A C 1
ATOM 1814 O O . TRP A 1 219 ? 3.414 -11.656 1.257 1.00 85.12 219 TRP A O 1
ATOM 1824 N N . MET A 1 220 ? 3.970 -13.506 0.129 1.00 87.19 220 MET A N 1
ATOM 1825 C CA . MET A 1 220 ? 2.743 -14.223 0.486 1.00 87.19 220 MET A CA 1
ATOM 1826 C C . MET A 1 220 ? 2.600 -14.371 2.000 1.00 87.19 220 MET A C 1
ATOM 1828 O O . MET A 1 220 ? 1.596 -13.941 2.553 1.00 87.19 220 MET A O 1
ATOM 1832 N N . ALA A 1 221 ? 3.629 -14.893 2.676 1.00 88.31 221 ALA A N 1
ATOM 1833 C CA . ALA A 1 221 ? 3.611 -15.030 4.133 1.00 88.31 221 ALA A CA 1
ATOM 1834 C C . ALA A 1 221 ? 3.494 -13.663 4.825 1.00 88.31 221 ALA A C 1
ATOM 1836 O O . ALA A 1 221 ? 2.693 -13.487 5.735 1.00 88.31 221 ALA A O 1
ATOM 1837 N N . ALA A 1 222 ? 4.233 -12.662 4.336 1.00 89.81 222 ALA A N 1
ATOM 1838 C CA . ALA A 1 222 ? 4.181 -11.310 4.882 1.00 89.81 222 ALA A CA 1
ATOM 1839 C C . ALA A 1 222 ? 2.782 -10.677 4.783 1.00 89.81 222 ALA A C 1
ATOM 1841 O O . ALA A 1 222 ? 2.359 -10.001 5.717 1.00 89.81 222 ALA A O 1
ATOM 1842 N N . MET A 1 223 ? 2.075 -10.883 3.671 1.00 93.81 223 MET A N 1
ATOM 1843 C CA . MET A 1 223 ? 0.737 -10.331 3.451 1.00 93.81 223 MET A CA 1
ATOM 1844 C C . MET A 1 223 ? -0.334 -11.102 4.218 1.00 93.81 223 MET A C 1
ATOM 1846 O O . MET A 1 223 ? -1.260 -10.474 4.717 1.00 93.81 223 MET A O 1
ATOM 1850 N N . THR A 1 224 ? -0.180 -12.419 4.382 1.00 93.88 224 THR A N 1
ATOM 1851 C CA . THR A 1 224 ? -1.022 -13.207 5.295 1.00 93.88 224 THR A CA 1
ATOM 1852 C C . THR A 1 224 ? -0.893 -12.698 6.729 1.00 93.88 224 THR A C 1
ATOM 1854 O O . THR A 1 224 ? -1.908 -12.388 7.345 1.00 93.88 224 THR A O 1
ATOM 1857 N N . ASP A 1 225 ? 0.335 -12.488 7.220 1.00 95.56 225 ASP A N 1
ATOM 1858 C CA . ASP A 1 225 ? 0.552 -11.920 8.555 1.00 95.56 225 ASP A CA 1
ATOM 1859 C C . ASP A 1 225 ? -0.128 -10.545 8.702 1.00 95.56 225 ASP A C 1
ATOM 1861 O O . ASP A 1 225 ? -0.783 -10.273 9.705 1.00 95.56 225 ASP A O 1
ATOM 1865 N N . LEU A 1 226 ? 0.017 -9.656 7.708 1.00 97.75 226 LEU A N 1
ATOM 1866 C CA . LEU A 1 226 ? -0.622 -8.334 7.738 1.00 97.75 226 LEU A CA 1
ATOM 1867 C C . LEU A 1 226 ? -2.151 -8.419 7.698 1.00 97.75 226 LEU A C 1
ATOM 1869 O O . LEU A 1 226 ? -2.815 -7.608 8.340 1.00 97.75 226 LEU A O 1
ATOM 1873 N N . GLU A 1 227 ? -2.715 -9.386 6.975 1.00 98.12 227 GLU A N 1
ATOM 1874 C CA . GLU A 1 227 ? -4.159 -9.613 6.924 1.00 98.12 227 GLU A CA 1
ATOM 1875 C C . GLU A 1 227 ? -4.700 -10.068 8.284 1.00 98.12 227 GLU A C 1
ATOM 1877 O O . GLU A 1 227 ? -5.748 -9.595 8.720 1.00 98.12 227 GLU A O 1
ATOM 1882 N N . ASP A 1 228 ? -3.975 -10.928 8.996 1.00 98.06 228 ASP A N 1
ATOM 1883 C CA . ASP A 1 228 ? -4.383 -11.390 10.324 1.00 98.06 228 ASP A CA 1
ATOM 1884 C C . ASP A 1 228 ? -4.277 -10.280 11.381 1.00 98.06 228 ASP A C 1
ATOM 1886 O O . ASP A 1 228 ? -5.149 -10.150 12.245 1.00 98.06 228 ASP A O 1
ATOM 1890 N N . LEU A 1 229 ? -3.264 -9.414 11.278 1.00 98.50 229 LEU A N 1
ATOM 1891 C CA . LEU A 1 229 ? -3.168 -8.195 12.090 1.00 98.50 229 LEU A CA 1
ATOM 1892 C C . LEU A 1 229 ? -4.314 -7.216 11.767 1.00 98.50 229 LEU A C 1
ATOM 1894 O O . LEU A 1 229 ? -4.910 -6.634 12.674 1.00 98.50 229 LEU A O 1
ATOM 1898 N N . TRP A 1 230 ? -4.667 -7.062 10.488 1.00 98.69 230 TRP A N 1
ATOM 1899 C CA . TRP A 1 230 ? -5.805 -6.250 10.044 1.00 98.69 230 TRP A CA 1
ATOM 1900 C C . TRP A 1 230 ? -7.146 -6.792 10.566 1.00 98.69 230 TRP A C 1
ATOM 1902 O O . TRP A 1 230 ? -7.946 -6.019 11.087 1.00 98.69 230 TRP A O 1
ATOM 1912 N N . LYS A 1 231 ? -7.376 -8.113 10.539 1.00 98.44 231 LYS A N 1
ATOM 1913 C CA . LYS A 1 231 ? -8.590 -8.743 11.102 1.00 98.44 231 LYS A CA 1
ATOM 1914 C C . LYS A 1 231 ? -8.754 -8.452 12.593 1.00 98.44 231 LYS A C 1
ATOM 1916 O O . LYS A 1 231 ? -9.866 -8.196 13.057 1.00 98.44 231 LYS A O 1
ATOM 1921 N N . GLN A 1 232 ? -7.657 -8.457 13.348 1.00 98.06 232 GLN A N 1
ATOM 1922 C CA . GLN A 1 232 ? -7.687 -8.067 14.759 1.00 98.06 232 GLN A CA 1
ATOM 1923 C C . GLN A 1 232 ? -8.086 -6.595 14.926 1.00 98.06 232 GLN A C 1
ATOM 1925 O O . GLN A 1 232 ? -8.885 -6.276 15.804 1.00 98.06 232 GLN A O 1
ATOM 1930 N N . MET A 1 233 ? -7.615 -5.703 14.051 1.00 98.56 233 MET A N 1
ATOM 1931 C CA . MET A 1 233 ? -8.022 -4.295 14.065 1.00 98.56 233 MET A CA 1
ATOM 1932 C C . MET A 1 233 ? -9.489 -4.081 13.642 1.00 98.56 233 MET A C 1
ATOM 1934 O O . MET A 1 233 ? -10.158 -3.238 14.237 1.00 98.56 233 MET A O 1
ATOM 1938 N N . GLU A 1 234 ? -10.046 -4.878 12.721 1.00 98.44 234 GLU A N 1
ATOM 1939 C CA . GLU A 1 234 ? -11.499 -4.893 12.442 1.00 98.44 234 GLU A CA 1
ATOM 1940 C C . GLU A 1 234 ? -12.306 -5.245 13.699 1.00 98.44 234 GLU A C 1
ATOM 1942 O O . GLU A 1 234 ?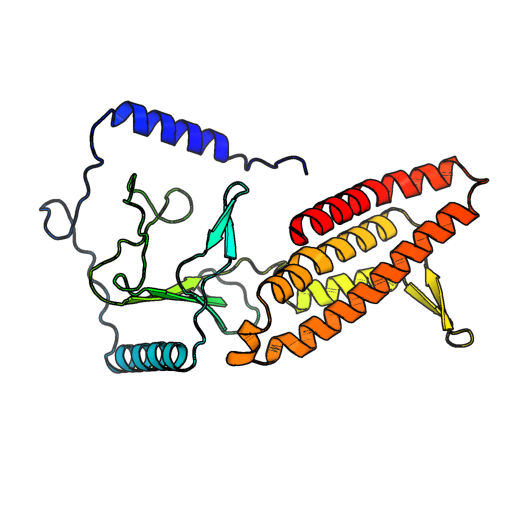 -13.292 -4.576 14.034 1.00 98.44 234 GLU A O 1
ATOM 1947 N N . MET A 1 235 ? -11.860 -6.256 14.449 1.00 97.62 235 MET A N 1
ATOM 1948 C CA . MET A 1 235 ? -12.469 -6.609 15.729 1.00 97.62 235 MET A CA 1
ATOM 1949 C C . MET A 1 235 ? -12.339 -5.469 16.750 1.00 97.62 235 MET A C 1
ATOM 1951 O O . MET A 1 235 ? -13.318 -5.151 17.428 1.00 97.62 235 MET A O 1
ATOM 1955 N N . MET A 1 236 ? -11.181 -4.807 16.842 1.00 98.12 236 MET A N 1
ATOM 1956 C CA . MET A 1 236 ? -11.000 -3.646 17.722 1.00 98.12 236 MET A CA 1
ATOM 1957 C C . MET A 1 236 ? -11.970 -2.510 17.382 1.00 98.12 236 MET A C 1
ATOM 1959 O O . MET A 1 236 ? -12.607 -1.981 18.293 1.00 98.12 236 MET A O 1
ATOM 1963 N N . THR A 1 237 ? -12.166 -2.181 16.099 1.00 98.12 237 THR A N 1
ATOM 1964 C CA . THR A 1 237 ? -13.175 -1.194 15.679 1.00 98.12 237 THR A CA 1
ATOM 1965 C C . THR A 1 237 ? -14.575 -1.610 16.151 1.00 98.12 237 THR A C 1
ATOM 1967 O O . THR A 1 237 ? -15.310 -0.789 16.704 1.00 98.12 237 THR A O 1
ATOM 1970 N N . SER A 1 238 ? -14.939 -2.894 16.030 1.00 97.44 238 SER A N 1
ATOM 1971 C CA . SER A 1 238 ? -16.211 -3.419 16.559 1.00 97.44 238 SER A CA 1
ATOM 1972 C C . SER A 1 238 ? -16.338 -3.228 18.078 1.00 97.44 238 SER A C 1
ATOM 1974 O O . SER A 1 238 ? -17.389 -2.801 18.564 1.00 97.44 238 SER A O 1
ATOM 1976 N N . LEU A 1 239 ? -15.270 -3.479 18.842 1.00 96.69 239 LEU A N 1
ATOM 1977 C CA . LEU A 1 239 ? -15.247 -3.277 20.295 1.00 96.69 239 LEU A CA 1
ATOM 1978 C C . LEU A 1 239 ? -15.434 -1.803 20.679 1.00 96.69 239 LEU A C 1
ATOM 1980 O O . LEU A 1 239 ? -16.176 -1.515 21.620 1.00 96.69 239 LEU A O 1
ATOM 1984 N N . VAL A 1 240 ? -14.830 -0.867 19.936 1.00 95.56 240 VAL A N 1
ATOM 1985 C CA . VAL A 1 240 ? -15.044 0.576 20.144 1.00 95.56 240 VAL A CA 1
ATOM 1986 C C . VAL A 1 240 ? -16.515 0.939 19.934 1.00 95.56 240 VAL A C 1
ATOM 1988 O O . VAL A 1 240 ? -17.103 1.627 20.771 1.00 95.56 240 VAL A O 1
ATOM 1991 N N . LEU A 1 241 ? -17.134 0.453 18.854 1.00 95.00 241 LEU A N 1
ATOM 1992 C CA . LEU A 1 241 ? -18.544 0.721 18.551 1.00 95.00 241 LEU A CA 1
ATOM 1993 C C . LEU A 1 241 ? -19.482 0.140 19.621 1.00 95.00 241 LEU A C 1
ATOM 1995 O O . LEU A 1 241 ? -20.364 0.847 20.108 1.00 95.00 241 LEU A O 1
ATOM 1999 N N . LYS A 1 242 ? -19.235 -1.095 20.076 1.00 93.69 242 LYS A N 1
ATOM 2000 C CA . LYS A 1 242 ? -19.975 -1.707 21.195 1.00 93.69 242 LYS A CA 1
ATOM 2001 C C . LYS A 1 242 ? -19.811 -0.913 22.493 1.00 93.69 242 LYS A C 1
ATOM 2003 O O . LYS A 1 242 ? -20.764 -0.759 23.255 1.00 93.69 242 LYS A O 1
ATOM 2008 N N . ALA A 1 243 ? -18.612 -0.401 22.770 1.00 91.50 243 ALA A N 1
ATOM 2009 C CA . ALA A 1 243 ? -18.362 0.418 23.954 1.00 91.50 243 ALA A CA 1
ATOM 2010 C C . ALA A 1 243 ? -19.101 1.765 23.896 1.00 91.50 243 ALA A C 1
ATOM 2012 O O . ALA A 1 243 ? -19.569 2.245 24.928 1.00 91.50 243 ALA A O 1
ATOM 2013 N N . ILE A 1 244 ? -19.227 2.355 22.705 1.00 90.31 244 ILE A N 1
ATOM 2014 C CA . ILE A 1 244 ? -20.029 3.561 22.459 1.00 90.31 244 ILE A CA 1
ATOM 2015 C C . ILE A 1 244 ? -21.516 3.282 22.705 1.00 90.31 244 ILE A C 1
ATOM 2017 O O . ILE A 1 244 ? -22.162 4.039 23.427 1.00 90.31 244 ILE A O 1
ATOM 2021 N N . GLU A 1 245 ? -22.041 2.181 22.165 1.00 89.94 245 GLU A N 1
ATOM 2022 C CA . GLU A 1 245 ? -23.445 1.785 22.316 1.00 89.94 245 GLU A CA 1
ATOM 2023 C C . GLU A 1 245 ? -23.820 1.541 23.787 1.00 89.94 245 GLU A C 1
ATOM 2025 O O . GLU A 1 245 ? -24.802 2.094 24.283 1.00 89.94 245 GLU A O 1
ATOM 2030 N N . LYS A 1 246 ? -22.978 0.811 24.533 1.00 87.00 246 LYS A N 1
ATOM 2031 C CA . LYS A 1 246 ? -23.160 0.574 25.979 1.00 87.00 246 LYS A CA 1
ATOM 2032 C C . LYS A 1 246 ? -23.118 1.857 26.819 1.00 87.00 246 LYS A C 1
ATOM 2034 O O . LYS A 1 246 ? -23.627 1.878 27.936 1.00 87.00 246 LYS A O 1
ATOM 2039 N N . ARG A 1 247 ? -22.500 2.928 26.310 1.00 80.62 247 ARG A N 1
ATOM 2040 C CA . ARG A 1 247 ? -22.375 4.241 26.970 1.00 80.62 247 ARG A CA 1
ATOM 2041 C C . ARG A 1 247 ? -23.424 5.246 26.486 1.00 80.62 247 ARG A C 1
ATOM 2043 O O . ARG A 1 247 ? -23.216 6.453 26.622 1.00 80.62 247 ARG A O 1
ATOM 2050 N N . SER A 1 248 ? -24.555 4.778 25.958 1.00 69.50 248 SER A N 1
ATOM 2051 C CA . SER A 1 248 ? -25.671 5.620 25.496 1.00 69.50 248 SER A CA 1
ATOM 2052 C C . SER A 1 248 ? -26.146 6.645 26.542 1.00 69.50 248 SER A C 1
ATOM 2054 O O . SER A 1 248 ? -26.566 7.742 26.180 1.00 69.50 248 SER A O 1
ATOM 2056 N N . HIS A 1 249 ? -25.984 6.351 27.837 1.00 67.31 249 HIS A N 1
ATOM 2057 C CA . HIS A 1 249 ? -26.338 7.245 28.948 1.00 67.31 249 HIS A CA 1
ATOM 2058 C C . HIS A 1 249 ? -25.250 8.277 29.340 1.00 67.31 249 HIS A C 1
ATOM 2060 O O . HIS A 1 249 ? -25.482 9.08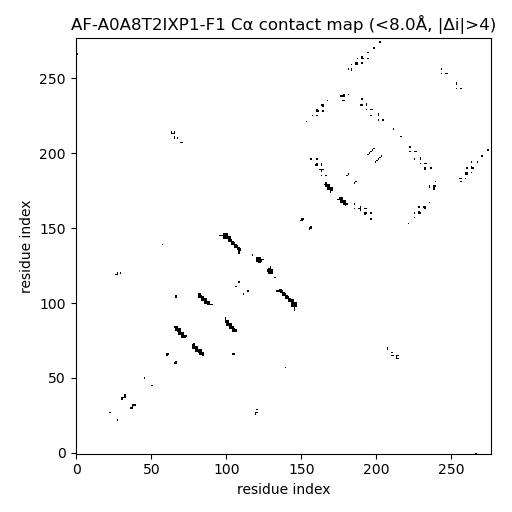3 30.237 1.00 67.31 249 HIS A O 1
ATOM 2066 N N . ALA A 1 250 ? -24.080 8.296 28.681 1.00 79.31 250 ALA A N 1
ATOM 2067 C CA . ALA A 1 250 ? -22.977 9.241 28.929 1.00 79.31 250 ALA A CA 1
ATOM 2068 C C . ALA A 1 250 ? -22.630 10.069 27.664 1.00 79.31 250 ALA A C 1
ATOM 2070 O O . ALA A 1 250 ? -21.554 9.901 27.074 1.00 79.31 250 ALA A O 1
ATOM 2071 N N . PRO A 1 251 ? -23.523 10.980 27.225 1.00 79.50 251 PRO A N 1
ATOM 2072 C CA . PRO A 1 251 ? -23.488 11.574 25.885 1.00 79.50 251 PRO A CA 1
ATOM 2073 C C . PRO A 1 251 ? -22.224 12.390 25.591 1.00 79.50 251 PRO A C 1
ATOM 2075 O O . PRO A 1 251 ? -21.728 12.370 24.465 1.00 79.50 251 PRO A O 1
ATOM 2078 N N . GLU A 1 252 ? -21.650 13.077 26.581 1.00 83.44 252 GLU A N 1
ATOM 2079 C CA . GLU A 1 252 ? -20.469 13.916 26.356 1.00 83.44 252 GLU A CA 1
ATOM 2080 C C . GLU A 1 252 ? -19.196 13.090 26.103 1.00 83.44 252 GLU A C 1
ATOM 2082 O O . GLU A 1 252 ? -18.445 13.363 25.162 1.00 83.44 252 GLU A O 1
ATOM 2087 N N . ALA A 1 253 ? -18.966 12.044 26.902 1.00 79.31 253 ALA A N 1
ATOM 2088 C CA . ALA A 1 253 ? -17.828 11.144 26.724 1.00 79.31 253 ALA A CA 1
ATOM 2089 C C . ALA A 1 253 ? -17.930 10.382 25.393 1.00 79.31 253 ALA A C 1
ATOM 2091 O O . ALA A 1 253 ? -16.952 10.298 24.647 1.00 79.31 253 ALA A O 1
ATOM 2092 N N . THR A 1 254 ? -19.132 9.910 25.060 1.00 85.88 254 THR A N 1
ATOM 2093 C CA . THR A 1 254 ? -19.432 9.249 23.787 1.00 85.88 254 THR A CA 1
ATOM 2094 C C . THR A 1 254 ? -19.196 10.178 22.593 1.00 85.88 254 THR A C 1
ATOM 2096 O O . THR A 1 254 ? -18.501 9.807 21.646 1.00 85.88 254 THR A O 1
ATOM 2099 N N . CY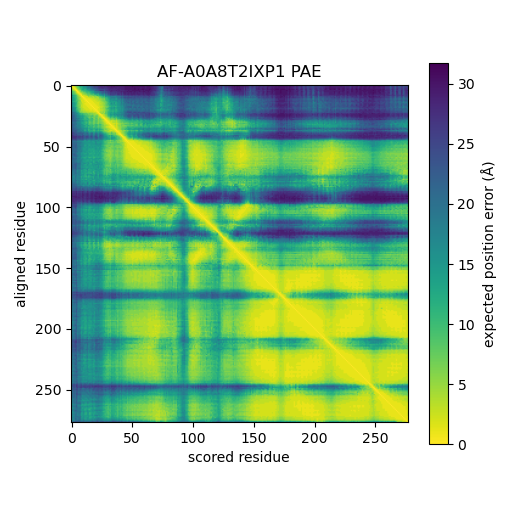S A 1 255 ? -19.673 11.424 22.662 1.00 87.38 255 CYS A N 1
ATOM 2100 C CA . CYS A 1 255 ? -19.460 12.431 21.621 1.00 87.38 255 CYS A CA 1
ATOM 2101 C C . CYS A 1 255 ? -17.965 12.706 21.380 1.00 87.38 255 CYS A C 1
ATOM 2103 O O . CYS A 1 255 ? -17.529 12.841 20.235 1.00 87.38 255 CYS A O 1
ATOM 2105 N N . ARG A 1 256 ? -17.144 12.732 22.439 1.00 89.31 256 ARG A N 1
ATOM 2106 C CA . ARG A 1 256 ? -15.688 12.924 22.323 1.00 89.31 256 ARG A CA 1
ATOM 2107 C C . ARG A 1 256 ? -14.989 11.753 21.622 1.00 89.31 256 ARG A C 1
ATOM 2109 O O . ARG A 1 256 ? -14.083 11.997 20.823 1.00 89.31 256 ARG A O 1
ATOM 2116 N N . ILE A 1 257 ? -15.392 10.511 21.894 1.00 92.31 257 ILE A N 1
ATOM 2117 C CA . ILE A 1 257 ? -14.848 9.326 21.208 1.00 92.31 257 ILE A CA 1
ATOM 2118 C C . ILE A 1 257 ? -15.261 9.343 19.731 1.00 92.31 257 ILE A C 1
ATOM 2120 O O . ILE A 1 257 ? -14.402 9.230 18.860 1.00 92.31 257 ILE A O 1
ATOM 2124 N N . LEU A 1 258 ? -16.543 9.584 19.438 1.00 92.38 258 LEU A N 1
ATOM 2125 C CA . LEU A 1 258 ? -17.051 9.655 18.064 1.00 92.38 258 LEU A CA 1
ATOM 2126 C C . LEU A 1 258 ? -16.327 10.717 17.234 1.00 92.38 258 LEU A C 1
ATOM 2128 O O . LEU A 1 258 ? -15.856 10.418 16.141 1.00 92.38 258 LEU A O 1
ATOM 2132 N N . LYS A 1 259 ? -16.144 11.929 17.774 1.00 93.88 259 LYS A N 1
ATOM 2133 C CA . LYS A 1 259 ? -15.374 12.997 17.109 1.00 93.88 259 LYS A CA 1
ATOM 2134 C C . LYS A 1 259 ? -13.929 12.599 16.795 1.00 93.88 259 LYS A C 1
ATOM 2136 O O . LYS A 1 259 ? -13.336 13.170 15.888 1.00 93.88 259 LYS A O 1
ATOM 2141 N N . THR A 1 260 ? -13.370 11.649 17.542 1.00 94.69 260 THR A N 1
ATOM 2142 C CA . THR A 1 260 ? -11.999 11.167 17.352 1.00 94.69 260 THR A CA 1
ATOM 2143 C C . THR A 1 260 ? -11.911 10.154 16.210 1.00 94.69 260 THR A C 1
ATOM 2145 O O . THR A 1 260 ? -11.030 10.274 15.365 1.00 94.69 260 THR A O 1
ATOM 2148 N N . ILE A 1 261 ? -12.819 9.174 16.163 1.00 96.12 261 ILE A N 1
ATOM 2149 C CA . ILE A 1 261 ? -12.720 8.040 15.226 1.00 96.12 261 ILE A CA 1
ATOM 2150 C C . ILE A 1 261 ? -13.505 8.248 13.926 1.00 96.12 261 ILE A C 1
ATOM 2152 O O . ILE A 1 261 ? -13.109 7.734 12.883 1.00 96.12 261 ILE A O 1
ATOM 2156 N N . LEU A 1 262 ? -14.594 9.025 13.950 1.00 96.62 262 LEU A N 1
ATOM 2157 C CA . LEU A 1 262 ? -15.486 9.191 12.798 1.00 96.62 262 LEU A CA 1
ATOM 2158 C C . LEU A 1 262 ? -14.761 9.682 11.530 1.00 96.62 262 LEU A C 1
ATOM 2160 O O . LEU A 1 262 ? -15.019 9.114 10.470 1.00 96.62 262 LEU A O 1
ATOM 2164 N N . PRO A 1 263 ? -13.825 10.655 11.585 1.00 97.81 263 PRO A N 1
ATOM 2165 C CA . PRO A 1 263 ? -13.087 11.066 10.390 1.00 97.81 263 PRO A CA 1
ATOM 2166 C C . PRO A 1 263 ? -12.294 9.917 9.749 1.00 97.81 263 PRO A C 1
ATOM 2168 O O . PRO A 1 263 ? -12.243 9.819 8.524 1.00 97.81 263 PRO A O 1
ATOM 2171 N N . LEU A 1 264 ? -11.714 9.028 10.561 1.00 98.19 264 LEU A N 1
ATOM 2172 C CA . LEU A 1 264 ? -10.929 7.882 10.095 1.00 98.19 264 LEU A CA 1
ATOM 2173 C C . LEU A 1 264 ? -11.825 6.802 9.480 1.00 98.19 264 LEU A C 1
ATOM 2175 O O . LEU A 1 264 ? -11.473 6.250 8.438 1.00 98.19 264 LEU A O 1
ATOM 2179 N N . LEU A 1 265 ? -13.003 6.558 10.065 1.00 98.12 265 LEU A N 1
ATOM 2180 C CA . LEU A 1 265 ? -14.002 5.631 9.521 1.00 98.12 265 LEU A CA 1
ATOM 2181 C C . LEU A 1 265 ? -14.590 6.132 8.195 1.00 98.12 265 LEU A C 1
ATOM 2183 O O . LEU A 1 265 ? -14.771 5.348 7.268 1.00 98.12 265 LEU A O 1
ATOM 2187 N N . LEU A 1 266 ? -14.838 7.439 8.068 1.00 97.88 266 LEU A N 1
ATOM 2188 C CA . LEU A 1 266 ? -15.289 8.038 6.808 1.00 97.88 266 LEU A CA 1
ATOM 2189 C C . LEU A 1 266 ? -14.221 7.922 5.716 1.00 97.88 266 LEU A C 1
ATOM 2191 O O . LEU A 1 266 ? -14.542 7.619 4.569 1.00 97.88 266 LEU A O 1
ATOM 2195 N N . VAL A 1 267 ? -12.945 8.135 6.056 1.00 97.44 267 VAL A N 1
ATOM 2196 C CA . VAL A 1 267 ? -11.834 7.881 5.124 1.00 97.44 267 VAL A CA 1
ATOM 2197 C C . VAL A 1 267 ? -11.812 6.410 4.711 1.00 97.44 267 VAL A C 1
ATOM 2199 O O . VAL A 1 267 ? -11.755 6.133 3.515 1.00 97.44 267 VAL A O 1
ATOM 2202 N N . ARG A 1 268 ? -11.937 5.480 5.667 1.00 98.31 268 ARG A N 1
ATOM 2203 C CA . ARG A 1 268 ? -11.988 4.038 5.393 1.00 98.31 268 ARG A CA 1
ATOM 2204 C C . ARG A 1 268 ? -13.124 3.682 4.444 1.00 98.31 268 ARG A C 1
ATOM 2206 O O . ARG A 1 268 ? -12.888 2.982 3.468 1.00 98.31 268 ARG A O 1
ATOM 2213 N N . GLN A 1 269 ? -14.332 4.185 4.686 1.00 97.75 269 GLN A N 1
ATOM 2214 C CA . GLN A 1 269 ? -15.488 3.921 3.830 1.00 97.75 269 GLN A CA 1
ATOM 2215 C C . GLN A 1 269 ? -15.254 4.409 2.397 1.00 97.75 269 GLN A C 1
ATOM 2217 O O . GLN A 1 269 ? -15.397 3.626 1.460 1.00 97.75 269 GLN A O 1
ATOM 2222 N N . ASN A 1 270 ? -14.829 5.666 2.233 1.00 96.12 270 ASN A N 1
ATOM 2223 C CA . ASN A 1 270 ? -14.578 6.248 0.913 1.00 96.12 270 ASN A CA 1
ATOM 2224 C C . ASN A 1 270 ? -13.497 5.473 0.147 1.00 96.12 270 ASN A C 1
ATOM 2226 O O . ASN A 1 270 ? -13.665 5.175 -1.032 1.00 96.12 270 ASN A O 1
ATOM 2230 N N . LEU A 1 271 ? -12.408 5.090 0.819 1.00 95.06 271 LEU A N 1
ATOM 2231 C CA . LEU A 1 271 ? -11.359 4.291 0.192 1.00 95.06 271 LEU A CA 1
ATOM 2232 C C . LEU A 1 271 ? -11.855 2.868 -0.129 1.00 95.06 271 LEU A C 1
ATOM 2234 O O . LEU A 1 271 ? -11.576 2.359 -1.209 1.00 95.06 271 LEU A O 1
ATOM 2238 N N . ARG A 1 272 ? -12.649 2.219 0.737 1.00 97.50 272 ARG A N 1
ATOM 2239 C CA . ARG A 1 272 ? -13.268 0.910 0.429 1.00 97.50 272 ARG A CA 1
ATOM 2240 C C . ARG A 1 272 ? -14.192 0.969 -0.784 1.00 97.50 272 ARG A C 1
ATOM 2242 O O . ARG A 1 272 ? -14.345 -0.042 -1.465 1.00 97.50 272 ARG A O 1
ATOM 2249 N N . GLU A 1 273 ? -14.861 2.090 -1.023 1.00 94.56 273 GLU A N 1
ATOM 2250 C CA . GLU A 1 273 ? -15.660 2.310 -2.233 1.00 94.56 273 GLU A CA 1
ATOM 2251 C C . GLU A 1 273 ? -14.763 2.521 -3.454 1.00 94.56 273 GLU A C 1
ATOM 2253 O O . GLU A 1 273 ? -14.937 1.839 -4.460 1.00 94.56 273 GLU A O 1
ATOM 2258 N N . GLU A 1 274 ? -13.750 3.382 -3.340 1.00 89.81 274 GLU A N 1
ATOM 2259 C CA . GLU A 1 274 ? -12.801 3.665 -4.420 1.00 89.81 274 GLU A CA 1
ATOM 2260 C C . GLU A 1 274 ? -12.051 2.415 -4.899 1.00 89.81 274 GLU A C 1
ATOM 2262 O O . GLU A 1 274 ? -11.861 2.243 -6.101 1.00 89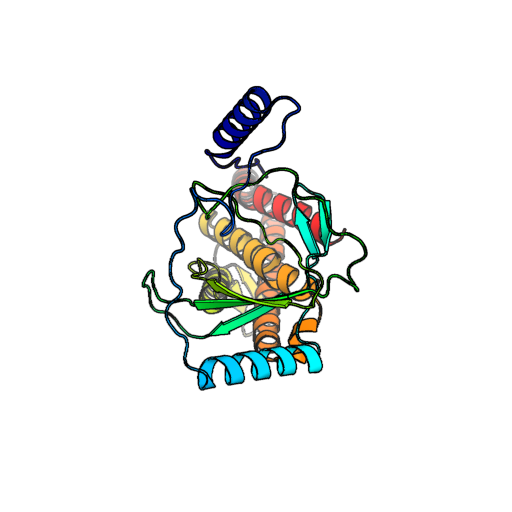.81 274 GLU A O 1
ATOM 2267 N N . TRP A 1 275 ? -11.642 1.540 -3.977 1.00 88.44 275 TRP A N 1
ATOM 2268 C CA . TRP A 1 275 ? -10.932 0.292 -4.276 1.00 88.44 275 TRP A CA 1
ATOM 2269 C C . TRP A 1 275 ? -11.843 -0.848 -4.752 1.00 88.44 275 TRP A C 1
ATOM 2271 O O . TRP A 1 275 ? -11.335 -1.881 -5.186 1.00 88.44 275 TRP A O 1
ATOM 2281 N N . ARG A 1 276 ? -13.171 -0.704 -4.637 1.00 87.06 276 ARG A N 1
ATOM 2282 C CA . ARG A 1 276 ? -14.147 -1.670 -5.174 1.00 87.06 276 ARG A CA 1
ATOM 2283 C C . ARG A 1 276 ? -14.518 -1.389 -6.630 1.00 87.06 276 ARG A C 1
ATOM 2285 O O . ARG A 1 276 ? -14.914 -2.321 -7.325 1.00 87.06 276 ARG A O 1
ATOM 2292 N N . GLN A 1 277 ? -14.431 -0.129 -7.050 1.00 73.06 277 GLN A N 1
ATOM 2293 C CA . GLN A 1 277 ? -14.630 0.313 -8.434 1.00 73.06 277 GLN A CA 1
ATOM 2294 C C . GLN A 1 277 ? -13.414 -0.021 -9.286 1.00 73.06 277 GLN A C 1
ATOM 2296 O O . GLN A 1 277 ? -13.558 -0.177 -10.518 1.00 73.06 277 GLN A O 1
#

Foldseek 3Di:
DPPPPPPCPVVVVVVVVVVCVVQPPHADDDDDPVDPPDDDDDDDDDDPVVVVVVVVVLVVCVVLVLWAWDQDADPNDTDTHATKHKDADDDDDDDQPDQGIKIKGKDQPVPDPDDDDDRHDWADDPPIDHDDDDDNGIDMDIDGDDDPCPCPDLVNLVVLLVLLCVQWDADPVPRDIAGVDLDLVSLLSNLVSLLCLVQVPQLVVPVVPCSCVSPDPVCVVSNVVSVVSSVVSVVVVVNNVVVLVVVPVVVVVSVSSCVRNVVSVVVVVVSVVVSVD

Sequence (277 aa):
MQKRGAPGDEDKDAKKRKLLEEIGNGHLQYFSSKDESFYELNAKHIPENVHQSAQKAFLSLFHHGCLFRDLVRLKGYKMESKPSALKDEKKDICCMDLYNVQLINYMDPQDMDYLKEEPYFDDFNQTHQHCVLAGFQPRFSSTHRVAECSRGTLKYIKSRCHTALENLCMNTDTEEASLNTLQRSVLYQTEEIHNEVEFEWLRQFWFQGKRYNKCTNFWMAAMTDLEDLWKQMEMMTSLVLKAIEKRSHAPEATCRILKTILPLLLVRQNLREEWRQ

Mean predicted aligned error: 11.52 Å

Organism: NCBI:txid247094